Protein AF-A0A7S4I5D6-F1 (afdb_monomer)

Structure (mmCIF, N/CA/C/O backbone):
data_AF-A0A7S4I5D6-F1
#
_entry.id   AF-A0A7S4I5D6-F1
#
loop_
_atom_site.group_PDB
_atom_site.id
_atom_site.type_symbol
_atom_site.label_atom_id
_atom_site.label_alt_id
_atom_site.label_comp_id
_atom_site.label_asym_id
_atom_site.label_entity_id
_atom_site.label_seq_id
_atom_site.pdbx_PDB_ins_code
_atom_site.Cartn_x
_atom_site.Cartn_y
_atom_site.Cartn_z
_atom_site.occupancy
_atom_site.B_iso_or_equiv
_atom_site.auth_seq_id
_atom_site.auth_comp_id
_atom_site.auth_asym_id
_atom_site.auth_atom_id
_atom_site.pdbx_PDB_model_num
ATOM 1 N N . MET A 1 1 ? 22.015 -19.880 -52.032 1.00 44.97 1 MET A N 1
ATOM 2 C CA . MET A 1 1 ? 23.212 -19.236 -51.440 1.00 44.97 1 MET A CA 1
ATOM 3 C C . MET A 1 1 ? 22.866 -17.988 -50.615 1.00 44.97 1 MET A C 1
ATOM 5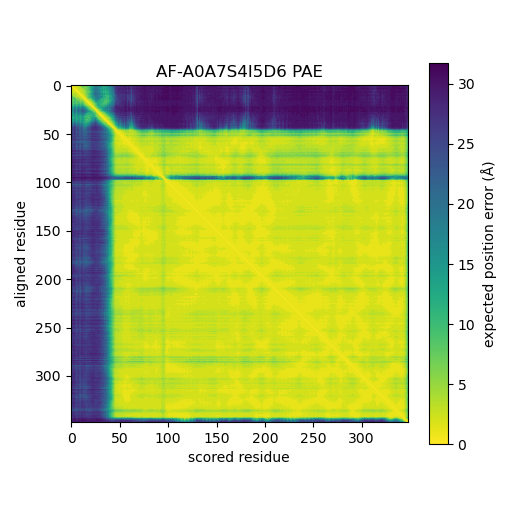 O O . MET A 1 1 ? 23.267 -17.938 -49.460 1.00 44.97 1 MET A O 1
ATOM 9 N N . LEU A 1 2 ? 22.051 -17.048 -51.125 1.00 43.56 2 LEU A N 1
ATOM 10 C CA . LEU A 1 2 ? 21.662 -15.804 -50.423 1.00 43.56 2 LEU A CA 1
ATOM 11 C C . LEU A 1 2 ? 20.917 -16.027 -49.083 1.00 43.56 2 LEU A C 1
ATOM 13 O O . LEU A 1 2 ? 21.219 -15.383 -48.086 1.00 43.56 2 LEU A O 1
ATOM 17 N N . ILE A 1 3 ? 20.010 -17.010 -49.020 1.00 48.16 3 ILE A N 1
ATOM 18 C CA . ILE A 1 3 ? 19.213 -17.312 -47.811 1.00 48.16 3 ILE A CA 1
ATOM 19 C C . ILE A 1 3 ? 20.069 -17.882 -46.659 1.00 48.16 3 ILE A C 1
ATOM 21 O O . ILE A 1 3 ? 19.798 -17.620 -45.489 1.00 48.16 3 ILE A O 1
ATOM 25 N N . ILE A 1 4 ? 21.130 -18.634 -46.976 1.00 48.88 4 ILE A N 1
ATOM 26 C CA . ILE A 1 4 ? 22.038 -19.216 -45.969 1.00 48.88 4 ILE A CA 1
ATOM 27 C C . ILE A 1 4 ? 22.956 -18.127 -45.388 1.00 48.88 4 ILE A C 1
ATOM 29 O O . ILE A 1 4 ? 23.185 -18.101 -44.180 1.00 48.88 4 ILE A O 1
ATOM 33 N N . ALA A 1 5 ? 23.412 -17.181 -46.218 1.00 49.59 5 ALA A N 1
ATOM 34 C CA . ALA A 1 5 ? 24.195 -16.031 -45.764 1.00 49.59 5 ALA A CA 1
ATOM 35 C C . ALA A 1 5 ? 23.389 -15.111 -44.822 1.00 49.59 5 ALA A C 1
ATOM 37 O O . ALA A 1 5 ? 23.909 -14.674 -43.796 1.00 49.59 5 ALA A O 1
ATOM 38 N N . LEU A 1 6 ? 22.099 -14.893 -45.108 1.00 48.03 6 LEU A N 1
ATOM 39 C CA . LEU A 1 6 ? 21.211 -14.044 -44.300 1.00 48.03 6 LEU A CA 1
ATOM 40 C C . LEU A 1 6 ? 20.846 -14.668 -42.939 1.00 48.03 6 LEU A C 1
ATOM 42 O O . LEU A 1 6 ? 20.824 -13.966 -41.928 1.00 48.03 6 LEU A O 1
ATOM 46 N N . LYS A 1 7 ? 20.649 -15.994 -42.873 1.00 48.66 7 LYS A N 1
ATOM 47 C CA . LYS A 1 7 ? 20.427 -16.703 -41.595 1.00 48.66 7 LYS A CA 1
ATOM 48 C C . LYS A 1 7 ? 21.655 -16.674 -40.677 1.00 48.66 7 LYS A C 1
ATOM 50 O O . LYS A 1 7 ? 21.502 -16.572 -39.461 1.00 48.66 7 LYS A O 1
ATOM 55 N N . ASN A 1 8 ? 22.863 -16.724 -41.243 1.00 45.91 8 ASN A N 1
ATOM 56 C CA . ASN A 1 8 ? 24.102 -16.627 -40.466 1.00 45.91 8 ASN A CA 1
ATOM 57 C C . ASN A 1 8 ? 24.391 -15.197 -39.971 1.00 45.91 8 ASN A C 1
ATOM 59 O O . ASN A 1 8 ? 24.990 -15.046 -38.908 1.00 45.91 8 ASN A O 1
ATOM 63 N N . ALA A 1 9 ? 23.937 -14.163 -40.690 1.00 47.66 9 ALA A N 1
ATOM 64 C CA . ALA A 1 9 ? 24.033 -12.771 -40.247 1.00 47.66 9 ALA A CA 1
ATOM 65 C C . ALA A 1 9 ? 23.082 -12.466 -39.072 1.00 47.66 9 ALA A C 1
ATOM 67 O O . ALA A 1 9 ? 23.517 -11.895 -38.076 1.00 47.66 9 ALA A O 1
ATOM 68 N N . SER A 1 10 ? 21.829 -12.939 -39.133 1.00 47.25 10 SER A N 1
ATOM 69 C CA . SER A 1 10 ? 20.827 -12.766 -38.063 1.00 47.25 10 SER A CA 1
ATOM 70 C C . SER A 1 10 ? 21.287 -13.331 -36.706 1.00 47.25 10 SER A C 1
ATOM 72 O O . SER A 1 10 ? 21.131 -12.678 -35.676 1.00 47.25 10 SER A O 1
ATOM 74 N N . ARG A 1 11 ? 21.967 -14.490 -36.697 1.00 52.47 11 ARG A N 1
ATOM 75 C CA . ARG A 1 11 ? 22.524 -15.094 -35.468 1.00 52.47 11 ARG A CA 1
ATOM 76 C C . ARG A 1 11 ? 23.690 -14.320 -34.842 1.00 52.47 11 ARG A C 1
ATOM 78 O O . ARG A 1 11 ? 24.006 -14.575 -33.687 1.00 52.47 11 ARG A O 1
ATOM 85 N N . ARG A 1 12 ? 24.355 -13.428 -35.585 1.00 47.88 12 ARG A N 1
ATOM 86 C CA . ARG A 1 12 ? 25.513 -12.659 -35.093 1.00 47.88 12 ARG A CA 1
ATOM 87 C C . ARG A 1 12 ? 25.160 -11.249 -34.618 1.00 47.88 12 ARG A C 1
ATOM 89 O O . ARG A 1 12 ? 25.938 -10.689 -33.858 1.00 47.88 12 ARG A O 1
ATOM 96 N N . THR A 1 13 ? 24.039 -10.679 -35.062 1.00 47.84 13 THR A N 1
ATOM 97 C CA . THR A 1 13 ? 23.704 -9.261 -34.821 1.00 47.84 13 THR A CA 1
ATOM 98 C C . THR A 1 13 ? 22.390 -9.028 -34.077 1.00 47.84 13 THR A C 1
ATOM 100 O O . THR A 1 13 ? 22.100 -7.888 -33.739 1.00 47.84 13 THR A O 1
ATOM 103 N N . GLY A 1 14 ? 21.579 -10.065 -33.833 1.00 43.53 14 GLY A N 1
ATOM 104 C CA . GLY A 1 14 ? 20.269 -9.918 -33.182 1.00 43.53 14 GLY A CA 1
ATOM 105 C C . GLY A 1 14 ? 19.182 -9.297 -34.073 1.00 43.53 14 GLY A C 1
ATOM 106 O O . GLY A 1 14 ? 18.060 -9.103 -33.617 1.00 43.53 14 GLY A O 1
ATOM 107 N N . LEU A 1 15 ? 19.474 -9.019 -35.350 1.00 42.88 15 LEU A N 1
ATOM 108 C CA . LEU A 1 15 ? 18.478 -8.538 -36.309 1.00 42.88 15 LEU A CA 1
ATOM 109 C C . LEU A 1 15 ? 17.531 -9.669 -36.744 1.00 42.88 15 LEU A C 1
ATOM 111 O O . LEU A 1 15 ? 17.970 -10.704 -37.264 1.00 42.88 15 LEU A O 1
ATOM 115 N N . PHE A 1 16 ? 16.224 -9.429 -36.627 1.00 48.94 16 PHE A N 1
ATOM 116 C CA . PHE A 1 16 ? 15.189 -10.234 -37.274 1.00 48.94 16 PHE A CA 1
ATOM 117 C C . PHE A 1 16 ? 15.003 -9.772 -38.723 1.00 48.94 16 PHE A C 1
ATOM 119 O O . PHE A 1 16 ? 14.651 -8.626 -38.983 1.00 48.94 16 PHE A O 1
ATOM 126 N N . ILE A 1 17 ? 15.232 -10.674 -39.679 1.00 49.31 17 ILE A N 1
ATOM 127 C CA . ILE A 1 17 ? 15.026 -10.413 -41.108 1.00 49.31 17 ILE A CA 1
ATOM 128 C C . ILE A 1 17 ? 13.775 -11.179 -41.546 1.00 49.31 17 ILE A C 1
ATOM 130 O O . ILE A 1 17 ? 13.812 -12.405 -41.648 1.00 49.31 17 ILE A O 1
ATOM 134 N N . SER A 1 18 ? 12.675 -10.467 -41.807 1.00 45.28 18 SER A N 1
ATOM 135 C CA . SER A 1 18 ? 11.471 -11.041 -42.422 1.00 45.28 18 SER A CA 1
ATOM 136 C C . SER A 1 18 ? 11.477 -10.747 -43.923 1.00 45.28 18 SER A C 1
ATOM 138 O O . SER A 1 18 ? 11.559 -9.589 -44.327 1.00 45.28 18 SER A O 1
ATOM 140 N N . LEU A 1 19 ? 11.437 -11.790 -44.758 1.00 45.16 19 LEU A N 1
ATOM 141 C CA . LEU A 1 19 ? 11.341 -11.654 -46.214 1.00 45.16 19 LEU A CA 1
ATOM 142 C C . LEU A 1 19 ? 9.876 -11.776 -46.645 1.00 45.16 19 LEU A C 1
ATOM 144 O O . LEU A 1 19 ? 9.299 -12.858 -46.554 1.00 45.16 19 LEU A O 1
ATOM 148 N N . TYR A 1 20 ? 9.308 -10.696 -47.179 1.00 42.22 20 TYR A N 1
ATOM 149 C CA . TYR A 1 20 ? 8.054 -10.745 -47.930 1.00 42.22 20 TYR A CA 1
ATOM 150 C C . TYR A 1 20 ? 8.360 -10.969 -49.413 1.00 42.22 20 TYR A C 1
ATOM 152 O O . TYR A 1 20 ? 9.051 -10.167 -50.038 1.00 42.22 20 TYR A O 1
ATOM 160 N N . ILE A 1 21 ? 7.850 -12.064 -49.978 1.00 42.91 21 ILE A N 1
ATOM 161 C CA . ILE A 1 21 ? 7.900 -12.335 -51.419 1.00 42.91 21 ILE A CA 1
ATOM 162 C C . ILE A 1 21 ? 6.462 -12.267 -51.931 1.00 42.91 21 ILE A C 1
ATOM 164 O O . ILE A 1 21 ? 5.671 -13.163 -51.645 1.00 42.91 21 ILE A O 1
ATOM 168 N N . SER A 1 22 ? 6.106 -11.218 -52.677 1.00 40.12 22 SER A N 1
ATOM 169 C CA . SER A 1 22 ? 4.873 -11.220 -53.467 1.00 40.12 22 SER A CA 1
ATOM 170 C C . SER A 1 22 ? 5.147 -11.892 -54.817 1.00 40.12 22 SER A C 1
ATOM 172 O O . SER A 1 22 ? 6.106 -11.561 -55.514 1.00 40.12 22 SER A O 1
ATOM 174 N N . GLN A 1 23 ? 4.332 -12.884 -55.183 1.00 35.97 23 GLN A N 1
ATOM 175 C CA . GLN A 1 23 ? 4.354 -13.450 -56.531 1.00 35.97 23 GLN A CA 1
ATOM 176 C C . GLN A 1 23 ? 3.794 -12.417 -57.511 1.00 35.97 23 GLN A C 1
ATOM 178 O O . GLN A 1 23 ? 2.630 -12.037 -57.411 1.00 35.97 23 GLN A O 1
ATOM 183 N N . VAL A 1 24 ? 4.604 -12.006 -58.486 1.00 41.03 24 VAL A N 1
ATOM 184 C CA . VAL A 1 24 ? 4.138 -11.281 -59.671 1.00 41.03 24 VAL A CA 1
ATOM 185 C C . VAL A 1 24 ? 4.539 -12.083 -60.904 1.00 41.03 24 VAL A C 1
ATOM 187 O O . VAL A 1 24 ? 5.694 -12.473 -61.069 1.00 41.03 24 VAL A O 1
ATOM 190 N N . VAL A 1 25 ? 3.547 -12.377 -61.741 1.00 41.75 25 VAL A N 1
ATOM 191 C CA . VAL A 1 25 ? 3.692 -13.079 -63.016 1.00 41.75 25 VAL A CA 1
ATOM 192 C C . VAL A 1 25 ? 4.132 -12.066 -64.075 1.00 41.75 25 VAL A C 1
ATOM 194 O O . VAL A 1 25 ? 3.457 -11.061 -64.270 1.00 41.75 25 VAL A O 1
ATOM 197 N N . GLY A 1 26 ? 5.230 -12.346 -64.780 1.00 43.81 26 GLY A N 1
ATOM 198 C CA . GLY A 1 26 ? 5.681 -11.567 -65.940 1.00 43.81 26 GLY A CA 1
ATOM 199 C C . GLY A 1 26 ? 7.023 -10.862 -65.732 1.00 43.81 26 GLY A C 1
ATOM 200 O O . GLY A 1 26 ? 7.312 -10.328 -64.668 1.00 43.81 26 GLY A O 1
ATOM 201 N N . VAL A 1 27 ? 7.862 -10.907 -66.768 1.00 47.88 27 VAL A N 1
ATOM 202 C CA . VAL A 1 27 ? 9.250 -10.424 -66.798 1.00 47.88 27 VAL A CA 1
ATOM 203 C C . VAL A 1 27 ? 9.330 -8.947 -66.398 1.00 47.88 27 VAL A C 1
ATOM 205 O O . VAL A 1 27 ? 9.019 -8.071 -67.199 1.00 47.88 27 VAL A O 1
ATOM 208 N N . SER A 1 28 ? 9.762 -8.659 -65.169 1.00 41.72 28 SER A N 1
ATOM 209 C CA . SER A 1 28 ? 10.228 -7.337 -64.733 1.00 41.72 28 SER A CA 1
ATOM 210 C C . SER A 1 28 ? 11.080 -7.459 -63.470 1.00 41.72 28 SER A C 1
ATOM 212 O O . SER A 1 28 ? 10.853 -8.313 -62.617 1.00 41.72 28 SER A O 1
ATOM 214 N N . VAL A 1 29 ? 12.111 -6.620 -63.405 1.00 41.62 29 VAL A N 1
ATOM 215 C CA . VAL A 1 29 ? 13.163 -6.590 -62.382 1.00 41.62 29 VAL A CA 1
ATOM 216 C C . VAL A 1 29 ? 12.565 -6.478 -60.975 1.00 41.62 29 VAL A C 1
ATOM 218 O O . VAL A 1 29 ? 11.858 -5.522 -60.665 1.00 41.62 29 VAL A O 1
ATOM 221 N N . VAL A 1 30 ? 12.871 -7.448 -60.109 1.00 40.34 30 VAL A N 1
ATOM 222 C CA . VAL A 1 30 ? 12.454 -7.443 -58.699 1.00 40.34 30 VAL A CA 1
ATOM 223 C C . VAL A 1 30 ? 13.404 -6.543 -57.909 1.00 40.34 30 VAL A C 1
ATOM 225 O O . VAL A 1 30 ? 14.515 -6.950 -57.570 1.00 40.34 30 VAL A O 1
ATOM 228 N N . ASN A 1 31 ? 12.972 -5.321 -57.595 1.00 39.03 31 ASN A N 1
ATOM 229 C CA . ASN A 1 31 ? 13.632 -4.503 -56.579 1.00 39.03 31 ASN A CA 1
ATOM 230 C C . ASN A 1 31 ? 13.254 -5.037 -55.193 1.00 39.03 31 ASN A C 1
ATOM 232 O O . ASN A 1 31 ? 12.145 -4.824 -54.706 1.00 39.03 31 ASN A O 1
ATOM 236 N N . VAL A 1 32 ? 14.182 -5.757 -54.564 1.00 45.19 32 VAL A N 1
ATOM 237 C CA . VAL A 1 32 ? 14.047 -6.218 -53.180 1.00 45.19 32 VAL A CA 1
ATOM 238 C C . VAL A 1 32 ? 14.368 -5.046 -52.253 1.00 45.19 32 VAL A C 1
ATOM 240 O O . VAL A 1 32 ? 15.531 -4.688 -52.080 1.00 45.19 32 VAL A O 1
ATOM 243 N N . PHE A 1 33 ? 13.346 -4.452 -51.640 1.00 40.88 33 PHE A N 1
ATOM 244 C CA . PHE A 1 33 ? 13.540 -3.518 -50.533 1.00 40.88 33 PHE A CA 1
ATOM 245 C C . PHE A 1 33 ? 13.825 -4.313 -49.253 1.00 40.88 33 PHE A C 1
ATOM 247 O O . PHE A 1 33 ? 12.937 -4.966 -48.705 1.00 40.88 33 PHE A O 1
ATOM 254 N N . LEU A 1 34 ? 15.072 -4.276 -48.774 1.00 42.84 34 LEU A N 1
ATOM 255 C CA . LEU A 1 34 ? 15.395 -4.705 -47.413 1.00 42.84 34 LEU A CA 1
ATOM 256 C C . LEU A 1 34 ? 14.918 -3.619 -46.443 1.00 42.84 34 LEU A C 1
ATOM 258 O O . LEU A 1 34 ? 15.540 -2.564 -46.331 1.00 42.84 34 LEU A O 1
ATOM 262 N N . ILE A 1 35 ? 13.826 -3.880 -45.728 1.00 44.59 35 ILE A N 1
ATOM 263 C CA . ILE A 1 35 ? 13.451 -3.084 -44.559 1.00 44.59 35 ILE A CA 1
ATOM 264 C C . ILE A 1 35 ? 14.279 -3.611 -43.387 1.00 44.59 35 ILE A C 1
ATOM 266 O O . ILE A 1 35 ? 14.041 -4.709 -42.883 1.00 44.59 35 ILE A O 1
ATOM 270 N N . PHE A 1 36 ? 15.286 -2.844 -42.975 1.00 44.34 36 PHE A N 1
ATOM 271 C CA . PHE A 1 36 ? 16.016 -3.102 -41.740 1.00 44.34 36 PHE A CA 1
ATOM 272 C C . PHE A 1 36 ? 15.179 -2.580 -40.571 1.00 44.34 36 PHE A C 1
ATOM 274 O O . PHE A 1 36 ? 15.146 -1.380 -40.311 1.00 44.34 36 PHE A O 1
ATOM 281 N N . LEU A 1 37 ? 14.495 -3.481 -39.865 1.00 42.72 37 LEU A N 1
ATOM 282 C CA . LEU A 1 37 ? 13.987 -3.181 -38.530 1.00 42.72 37 LEU A CA 1
ATOM 283 C C . LEU A 1 37 ? 15.190 -3.154 -37.583 1.00 42.72 37 LEU A C 1
ATOM 285 O O . LEU A 1 37 ? 15.684 -4.196 -37.152 1.00 42.72 37 LEU A O 1
ATOM 289 N N . PHE A 1 38 ? 15.699 -1.954 -37.310 1.00 40.41 38 PHE A N 1
ATOM 290 C CA . PHE A 1 38 ? 16.618 -1.732 -36.203 1.00 40.41 38 PHE A CA 1
ATOM 291 C C . PHE A 1 38 ? 15.822 -1.863 -34.905 1.00 40.41 38 PHE A C 1
ATOM 293 O O . PHE A 1 38 ? 15.101 -0.953 -34.509 1.00 40.41 38 PHE A O 1
ATOM 300 N N . VAL A 1 39 ? 15.940 -3.018 -34.256 1.00 45.09 39 VAL A N 1
ATOM 301 C CA . VAL A 1 39 ? 15.668 -3.117 -32.823 1.00 45.09 39 VAL A CA 1
ATOM 302 C C . VAL A 1 39 ? 16.896 -2.511 -32.156 1.00 45.09 39 VAL A C 1
ATOM 304 O O . VAL A 1 39 ? 17.974 -3.106 -32.205 1.00 45.09 39 VAL A O 1
ATOM 307 N N . GLU A 1 40 ? 16.777 -1.290 -31.629 1.00 40.75 40 GLU A N 1
ATOM 308 C CA . GLU A 1 40 ? 17.824 -0.748 -30.761 1.00 40.75 40 GLU A CA 1
ATOM 309 C C . GLU A 1 40 ? 18.077 -1.762 -29.635 1.00 40.75 40 GLU A C 1
ATOM 311 O O . GLU A 1 40 ? 17.110 -2.270 -29.055 1.00 40.75 40 GLU A O 1
ATOM 316 N N . PRO A 1 41 ? 19.342 -2.093 -29.312 1.00 42.72 41 PRO A N 1
ATOM 317 C CA . PRO A 1 41 ? 19.635 -2.826 -28.092 1.00 42.72 41 PRO A CA 1
ATOM 318 C C . PRO A 1 41 ? 18.972 -2.063 -26.952 1.00 42.72 41 PRO A C 1
ATOM 320 O O . PRO A 1 41 ? 19.213 -0.861 -26.815 1.00 42.72 41 PRO A O 1
ATOM 323 N N . SER A 1 42 ? 18.113 -2.740 -26.183 1.00 46.69 42 SER A N 1
ATOM 324 C CA . SER A 1 42 ? 17.476 -2.169 -24.998 1.00 46.69 42 SER A CA 1
ATOM 325 C C . SER A 1 42 ? 18.523 -1.354 -24.251 1.00 46.69 42 SER A C 1
ATOM 327 O O . SER A 1 42 ? 19.576 -1.907 -23.916 1.00 46.69 42 SER A O 1
ATOM 329 N N . LYS A 1 43 ? 18.276 -0.054 -24.044 1.00 45.06 43 LYS A N 1
ATOM 330 C CA . LYS A 1 43 ? 19.093 0.774 -23.157 1.00 45.06 43 LYS A CA 1
ATOM 331 C C . LYS A 1 43 ? 19.060 0.094 -21.799 1.00 45.06 43 LYS A C 1
ATOM 333 O O . LYS A 1 43 ? 18.136 0.296 -21.024 1.00 45.06 43 LYS A O 1
ATOM 338 N N . GLN A 1 44 ? 20.030 -0.774 -21.548 1.00 46.12 44 GLN A N 1
ATOM 339 C CA . GLN A 1 44 ? 20.212 -1.395 -20.260 1.00 46.12 44 GLN A CA 1
ATOM 340 C C . GLN A 1 44 ? 20.721 -0.258 -19.390 1.00 46.12 44 GLN A C 1
ATOM 342 O O . GLN A 1 44 ? 21.903 0.083 -19.420 1.00 46.12 44 GLN A O 1
ATOM 347 N N . THR A 1 45 ? 19.784 0.437 -18.744 1.00 56.38 45 THR A N 1
ATOM 348 C CA . THR A 1 45 ? 20.084 1.485 -17.781 1.00 56.38 45 THR A CA 1
ATOM 349 C C . THR A 1 45 ? 21.039 0.862 -16.782 1.00 56.38 45 THR A C 1
ATOM 351 O O . THR A 1 45 ? 20.715 -0.137 -16.139 1.00 56.38 45 THR A O 1
ATOM 354 N N . SER A 1 46 ? 22.268 1.370 -16.743 1.00 70.69 46 SER A N 1
ATOM 355 C CA . SER A 1 46 ? 23.283 0.883 -15.820 1.00 70.69 46 SER A CA 1
ATOM 356 C C . SER A 1 46 ? 22.712 0.933 -14.408 1.00 70.69 46 SER A C 1
ATOM 358 O O . SER A 1 46 ? 22.216 1.987 -14.005 1.00 70.69 46 SER A O 1
ATOM 360 N N . ILE A 1 47 ? 22.783 -0.187 -13.685 1.00 82.12 47 ILE A N 1
ATOM 361 C CA . ILE A 1 47 ? 22.373 -0.278 -12.279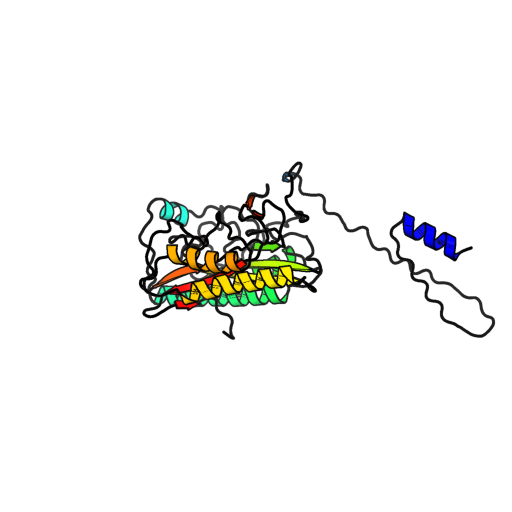 1.00 82.12 47 ILE A CA 1
ATOM 362 C C . ILE A 1 47 ? 22.970 0.924 -11.520 1.00 82.12 47 ILE A C 1
ATOM 364 O O . ILE A 1 47 ? 24.175 1.169 -11.672 1.00 82.12 47 ILE A O 1
ATOM 368 N N . PRO A 1 48 ? 22.174 1.682 -10.739 1.00 86.88 48 PRO A N 1
ATOM 369 C CA . PRO A 1 48 ? 22.668 2.851 -10.020 1.00 86.88 48 PRO A CA 1
ATOM 370 C C . PRO A 1 48 ? 23.878 2.519 -9.138 1.00 86.88 48 PRO A C 1
ATOM 372 O O . PRO A 1 48 ? 23.972 1.435 -8.563 1.00 86.88 48 PRO A O 1
ATOM 375 N N . GLU A 1 49 ? 24.822 3.453 -9.008 1.00 87.38 49 GLU A N 1
ATOM 376 C CA . GLU A 1 49 ? 26.118 3.183 -8.368 1.00 87.38 49 GLU A CA 1
ATOM 377 C C . GLU A 1 49 ? 26.010 2.710 -6.909 1.00 87.38 49 GLU A C 1
ATOM 379 O O . GLU A 1 49 ? 26.788 1.854 -6.493 1.00 87.38 49 GLU A O 1
ATOM 384 N N . HIS A 1 50 ? 25.019 3.192 -6.155 1.00 90.44 50 HIS A N 1
ATOM 385 C CA . HIS A 1 50 ? 24.792 2.783 -4.764 1.00 90.44 50 HIS A CA 1
ATOM 386 C C . HIS A 1 50 ? 24.328 1.320 -4.617 1.00 90.44 50 HIS A C 1
ATOM 388 O O . HIS A 1 50 ? 24.448 0.747 -3.539 1.00 90.44 50 HIS A O 1
ATOM 394 N N . PHE A 1 51 ? 23.895 0.672 -5.704 1.00 94.38 51 PHE A N 1
ATOM 395 C CA . PHE A 1 51 ? 23.616 -0.768 -5.750 1.00 94.38 51 PHE A CA 1
ATOM 396 C C . PHE A 1 51 ? 24.844 -1.615 -6.134 1.00 94.38 51 PHE A C 1
ATOM 398 O O . PHE A 1 51 ? 24.751 -2.843 -6.239 1.00 94.38 51 PHE A O 1
ATOM 405 N N . ARG A 1 52 ? 26.016 -1.011 -6.382 1.00 90.69 52 ARG A N 1
ATOM 406 C CA . ARG A 1 52 ? 27.217 -1.749 -6.806 1.00 90.69 52 ARG A CA 1
ATOM 407 C C . ARG A 1 52 ? 27.627 -2.773 -5.741 1.00 90.69 52 ARG A C 1
ATOM 409 O O . ARG A 1 52 ? 27.907 -2.429 -4.600 1.00 90.69 52 ARG A O 1
ATOM 416 N N . GLY A 1 53 ? 27.723 -4.041 -6.145 1.00 92.44 53 GLY A N 1
ATOM 417 C CA . GLY A 1 53 ? 28.099 -5.148 -5.257 1.00 92.44 53 GLY A CA 1
ATOM 418 C C . GLY A 1 53 ? 26.947 -5.714 -4.421 1.00 92.44 53 GLY A C 1
ATOM 419 O O . GLY A 1 53 ? 27.149 -6.705 -3.720 1.00 92.44 53 GLY A O 1
ATOM 420 N N . TYR A 1 54 ? 25.744 -5.142 -4.524 1.00 96.31 54 TYR A N 1
ATOM 421 C CA . TYR A 1 54 ? 24.552 -5.697 -3.897 1.00 96.31 54 TYR A CA 1
ATOM 422 C C . TYR A 1 54 ? 24.152 -7.028 -4.546 1.00 96.31 54 TYR A C 1
ATOM 424 O O . TYR A 1 54 ? 24.131 -7.166 -5.772 1.00 96.31 54 TYR A O 1
ATOM 432 N N . GLN A 1 55 ? 23.826 -8.019 -3.715 1.00 97.19 55 GLN A N 1
ATOM 433 C CA . GLN A 1 55 ? 23.332 -9.319 -4.162 1.00 97.19 55 GLN A CA 1
ATOM 434 C C . GLN A 1 55 ? 21.803 -9.312 -4.166 1.00 97.19 55 GLN A C 1
ATOM 436 O O . GLN A 1 55 ? 21.166 -9.459 -3.123 1.00 97.19 55 GLN A O 1
ATOM 441 N N . PHE A 1 56 ? 21.228 -9.140 -5.355 1.00 98.25 56 PHE A N 1
ATOM 442 C CA . PHE A 1 56 ? 19.784 -9.211 -5.567 1.00 98.25 56 PHE A CA 1
ATOM 443 C C . PHE A 1 56 ? 19.256 -10.627 -5.316 1.00 98.25 56 PHE A C 1
ATOM 445 O O . PHE A 1 56 ? 19.897 -11.611 -5.691 1.00 98.25 56 PHE A O 1
ATOM 452 N N . THR A 1 57 ? 18.077 -10.718 -4.702 1.00 98.56 57 THR A N 1
ATOM 453 C CA . THR A 1 57 ? 17.433 -11.990 -4.349 1.00 98.56 57 THR A CA 1
ATOM 454 C C . THR A 1 57 ? 16.677 -12.609 -5.527 1.00 98.56 57 THR A C 1
ATOM 456 O O . THR A 1 57 ? 16.622 -13.832 -5.629 1.00 98.56 57 THR A O 1
ATOM 459 N N . GLY A 1 58 ? 16.143 -11.780 -6.430 1.00 97.94 58 GLY A N 1
ATOM 460 C CA . GLY A 1 58 ? 15.396 -12.180 -7.624 1.00 97.94 58 GLY A CA 1
ATOM 461 C C . GLY A 1 58 ? 15.886 -11.505 -8.919 1.00 97.94 58 GLY A C 1
ATOM 462 O O . GLY A 1 58 ? 16.989 -10.936 -8.958 1.00 97.94 58 GLY A O 1
ATOM 463 N N . PRO A 1 59 ? 15.128 -11.629 -10.025 1.00 97.44 59 PRO A N 1
ATOM 464 C CA . PRO A 1 59 ? 15.501 -11.082 -11.330 1.00 97.44 59 PRO A CA 1
ATOM 465 C C . PRO A 1 59 ? 15.351 -9.557 -11.444 1.00 97.44 59 PRO A C 1
ATOM 467 O O . PRO A 1 59 ? 16.009 -8.967 -12.303 1.00 97.44 59 PRO A O 1
ATOM 470 N N . LEU A 1 60 ? 14.540 -8.909 -10.601 1.00 97.94 60 LEU A N 1
ATOM 471 C CA . LEU A 1 60 ? 14.258 -7.479 -10.697 1.00 97.94 60 LEU A CA 1
ATOM 472 C C . LEU A 1 60 ? 15.510 -6.637 -10.415 1.00 97.94 60 LEU A C 1
ATOM 474 O O . LEU A 1 60 ? 16.363 -6.993 -9.596 1.00 97.94 60 LEU A O 1
ATOM 478 N N . ARG A 1 61 ? 15.644 -5.508 -11.111 1.00 97.75 61 ARG A N 1
ATOM 479 C CA . ARG A 1 61 ? 16.725 -4.534 -10.916 1.00 97.75 61 ARG A CA 1
ATOM 480 C C . ARG A 1 61 ? 16.140 -3.123 -10.876 1.00 97.75 61 ARG A C 1
ATOM 482 O O . ARG A 1 61 ? 15.200 -2.879 -11.631 1.00 97.75 61 ARG A O 1
ATOM 489 N N . PRO A 1 62 ? 16.715 -2.213 -10.070 1.00 96.81 62 PRO A N 1
ATOM 490 C CA . PRO A 1 62 ? 16.350 -0.804 -10.103 1.00 96.81 62 PRO A CA 1
ATOM 491 C C . PRO A 1 62 ? 16.744 -0.188 -11.448 1.00 96.81 62 PRO A C 1
ATOM 493 O O . PRO A 1 62 ? 17.832 -0.453 -11.979 1.00 96.81 62 PRO A O 1
ATOM 496 N N . ALA A 1 63 ? 15.875 0.661 -11.974 1.00 95.75 63 ALA A N 1
ATOM 497 C CA . ALA A 1 63 ? 16.156 1.553 -13.083 1.00 95.75 63 ALA A CA 1
ATOM 498 C C . ALA A 1 63 ? 16.439 2.974 -12.568 1.00 95.75 63 ALA A C 1
ATOM 500 O O . ALA A 1 63 ? 16.674 3.221 -11.383 1.00 95.75 63 ALA A O 1
ATOM 501 N N . LYS A 1 64 ? 16.504 3.934 -13.488 1.00 95.38 64 LYS A N 1
ATOM 502 C CA . LYS A 1 64 ? 16.727 5.335 -13.143 1.00 95.38 64 LYS A CA 1
ATOM 503 C C . LYS A 1 64 ? 15.479 5.912 -12.469 1.00 95.38 64 LYS A C 1
ATOM 505 O O . LYS A 1 64 ? 14.394 5.850 -13.031 1.00 95.38 64 LYS A O 1
ATOM 510 N N . VAL A 1 65 ? 15.674 6.537 -11.312 1.00 96.69 65 VAL A N 1
ATOM 511 C CA . VAL A 1 65 ? 14.655 7.311 -10.590 1.00 96.69 65 VAL A CA 1
ATOM 512 C C . VAL A 1 65 ? 14.768 8.774 -11.022 1.00 96.69 65 VAL A C 1
ATOM 514 O O . VAL A 1 65 ? 15.864 9.346 -10.999 1.00 96.69 65 VAL A O 1
ATOM 517 N N . THR A 1 66 ? 13.671 9.395 -11.462 1.00 97.00 66 THR A N 1
ATOM 518 C CA . THR A 1 66 ? 13.692 10.825 -11.830 1.00 97.00 66 THR A CA 1
ATOM 519 C C . THR A 1 66 ? 13.650 11.720 -10.578 1.00 97.00 66 THR A C 1
ATOM 521 O O . THR A 1 66 ? 13.255 11.240 -9.512 1.00 97.00 66 THR A O 1
ATOM 524 N N . PRO A 1 67 ? 14.035 13.011 -10.661 1.00 98.06 67 PRO A N 1
ATOM 525 C CA . PRO A 1 67 ? 13.929 13.932 -9.529 1.00 98.06 67 PRO A CA 1
ATOM 526 C C . PRO A 1 67 ? 12.520 14.003 -8.921 1.00 98.06 67 PRO A C 1
ATOM 528 O O . PRO A 1 67 ? 11.519 13.818 -9.613 1.00 98.06 67 PRO A O 1
ATOM 531 N N . MET A 1 68 ? 12.459 14.320 -7.626 1.00 97.88 68 MET A N 1
ATOM 532 C CA . MET A 1 68 ? 11.210 14.540 -6.895 1.00 97.88 68 MET A CA 1
ATOM 533 C C . MET A 1 68 ? 10.353 15.617 -7.583 1.00 97.88 68 MET A C 1
ATOM 535 O O . MET A 1 68 ? 10.870 16.637 -8.046 1.00 97.88 68 MET A O 1
ATOM 539 N N . ARG A 1 69 ? 9.041 15.380 -7.667 1.00 98.00 69 ARG A N 1
ATOM 540 C CA . ARG A 1 69 ? 8.087 16.286 -8.324 1.00 98.00 69 ARG A CA 1
ATOM 541 C C . ARG A 1 69 ? 7.698 17.435 -7.391 1.00 98.00 69 ARG A C 1
ATOM 543 O O . ARG A 1 69 ? 7.588 17.251 -6.183 1.00 98.00 69 ARG A O 1
ATOM 550 N N . ASN A 1 70 ? 7.485 18.618 -7.964 1.00 97.00 70 ASN A N 1
ATOM 551 C CA . ASN A 1 70 ? 7.138 19.818 -7.203 1.00 97.00 70 ASN A CA 1
ATOM 552 C C . ASN A 1 70 ? 5.674 19.802 -6.761 1.00 97.00 70 ASN A C 1
ATOM 554 O O . ASN A 1 70 ? 4.794 19.473 -7.549 1.00 97.00 70 ASN A O 1
ATOM 558 N N . ILE A 1 71 ? 5.421 20.283 -5.548 1.00 97.25 71 ILE A N 1
ATOM 559 C CA . ILE A 1 71 ? 4.074 20.490 -5.013 1.00 97.25 71 ILE A CA 1
ATOM 560 C C . ILE A 1 71 ? 3.620 21.923 -5.297 1.00 97.25 71 ILE A C 1
ATOM 562 O O . ILE A 1 71 ? 4.409 22.867 -5.206 1.00 97.25 71 ILE A O 1
ATOM 566 N N . LEU A 1 72 ? 2.345 22.098 -5.658 1.00 94.56 72 LEU A N 1
ATOM 567 C CA . LEU A 1 72 ? 1.776 23.428 -5.874 1.00 94.56 72 LEU A CA 1
ATOM 568 C C . LEU A 1 72 ? 1.715 24.205 -4.541 1.00 94.56 72 LEU A C 1
ATOM 570 O O . LEU A 1 72 ? 1.260 23.643 -3.547 1.00 94.56 72 LEU A O 1
ATOM 574 N N . PRO A 1 73 ? 2.074 25.505 -4.500 1.00 95.12 73 PRO A N 1
ATOM 575 C CA . PRO A 1 73 ? 2.086 26.287 -3.254 1.00 95.12 73 PRO A CA 1
ATOM 576 C C . PRO A 1 73 ? 0.737 26.399 -2.526 1.00 95.12 73 PRO A C 1
ATOM 578 O O . PRO A 1 73 ? 0.703 26.790 -1.365 1.00 95.12 73 PRO A O 1
ATOM 581 N N . SER A 1 74 ? -0.375 26.118 -3.210 1.00 95.25 74 SER A N 1
ATOM 582 C CA . SER A 1 74 ? -1.728 26.144 -2.645 1.00 95.25 74 SER A CA 1
ATOM 583 C C . SER A 1 74 ? -2.111 24.870 -1.888 1.00 95.25 74 SER A C 1
ATOM 585 O O . SER A 1 74 ? -3.171 24.843 -1.270 1.00 95.25 74 SER A O 1
ATOM 587 N N . ILE A 1 75 ? -1.308 23.809 -1.984 1.00 97.81 75 ILE A N 1
ATOM 588 C CA . ILE A 1 75 ? -1.596 22.511 -1.373 1.00 97.81 75 ILE A CA 1
ATOM 589 C C . ILE A 1 75 ? -1.213 22.560 0.103 1.00 97.81 75 ILE A C 1
ATOM 591 O O . ILE A 1 75 ? -0.100 22.951 0.448 1.00 97.81 75 ILE A O 1
ATOM 595 N N . GLU A 1 76 ? -2.137 22.151 0.970 1.00 97.69 76 GLU A N 1
ATOM 596 C CA . GLU A 1 76 ? -1.831 21.903 2.377 1.00 97.69 76 GLU A CA 1
ATOM 597 C C . GLU A 1 76 ? -0.886 20.700 2.481 1.00 97.69 76 GLU A C 1
ATOM 599 O O . GLU A 1 76 ? -1.121 19.663 1.859 1.00 97.69 76 GLU A O 1
ATOM 604 N N . VAL A 1 77 ? 0.189 20.838 3.256 1.00 98.50 77 VAL A N 1
ATOM 605 C CA . VAL A 1 77 ? 1.245 19.827 3.353 1.00 98.50 77 VAL A CA 1
ATOM 606 C C . VAL A 1 77 ? 1.400 19.317 4.790 1.00 98.50 77 VAL A C 1
ATOM 608 O O . VAL A 1 77 ? 1.212 20.096 5.727 1.00 98.50 77 VAL A O 1
ATOM 611 N N . PRO A 1 78 ? 1.758 18.035 4.987 1.00 98.44 78 PRO A N 1
ATOM 612 C CA . PRO A 1 78 ? 2.073 17.497 6.306 1.00 98.44 78 PRO A CA 1
ATOM 613 C C . PRO A 1 78 ? 3.413 18.041 6.835 1.00 98.44 78 PRO A C 1
ATOM 615 O O . PRO A 1 78 ? 4.222 18.601 6.091 1.00 98.44 78 PRO A O 1
ATOM 618 N N . ASP A 1 79 ? 3.678 17.839 8.127 1.00 98.38 79 ASP A N 1
ATOM 619 C CA . ASP A 1 79 ? 4.846 18.397 8.831 1.00 98.38 79 ASP A CA 1
ATOM 620 C C . ASP A 1 79 ? 6.213 17.930 8.292 1.00 98.38 79 ASP A C 1
ATOM 622 O O . ASP A 1 79 ? 7.216 18.626 8.462 1.00 98.38 79 ASP A O 1
ATOM 626 N N . TYR A 1 80 ? 6.254 16.785 7.612 1.00 98.56 80 TYR A N 1
ATOM 627 C CA . TYR A 1 80 ? 7.458 16.217 7.009 1.00 98.56 80 TYR A CA 1
ATOM 628 C C . TYR A 1 80 ? 7.709 16.663 5.569 1.00 98.56 80 TYR A C 1
ATOM 630 O O . TYR A 1 80 ? 8.772 16.360 5.031 1.00 98.56 80 TYR A O 1
ATOM 638 N N . ALA A 1 81 ? 6.775 17.361 4.921 1.00 98.25 81 ALA A N 1
ATOM 639 C CA . ALA A 1 81 ? 6.851 17.604 3.481 1.00 98.25 81 ALA A CA 1
ATOM 640 C C . ALA A 1 81 ? 8.115 18.365 3.050 1.00 98.25 81 ALA A C 1
ATOM 642 O O . ALA A 1 81 ? 8.634 18.125 1.961 1.00 98.25 81 ALA A O 1
ATOM 643 N N . GLU A 1 82 ? 8.634 19.255 3.899 1.00 96.75 82 GLU A N 1
ATOM 644 C CA . GLU A 1 82 ? 9.822 20.062 3.599 1.00 96.75 82 GLU A CA 1
ATOM 645 C C . GLU A 1 82 ? 11.137 19.328 3.907 1.00 96.75 82 GLU A C 1
ATOM 647 O O . GLU A 1 82 ? 12.061 19.326 3.097 1.00 96.75 82 GLU A O 1
ATOM 652 N N . ASN A 1 83 ? 11.238 18.695 5.077 1.00 96.94 83 ASN A N 1
ATOM 653 C CA . ASN A 1 83 ? 12.510 18.202 5.623 1.00 96.94 83 ASN A CA 1
ATOM 654 C C . ASN A 1 83 ? 12.582 16.674 5.762 1.00 96.94 83 ASN A C 1
ATOM 656 O O . ASN A 1 83 ? 13.576 16.158 6.274 1.00 96.94 83 ASN A O 1
ATOM 660 N N . GLY A 1 84 ? 11.527 15.976 5.350 1.00 98.00 84 GLY A N 1
ATOM 661 C CA . GLY A 1 84 ? 11.351 14.534 5.413 1.00 98.00 84 GLY A CA 1
ATOM 662 C C . GLY A 1 84 ? 11.211 13.935 6.807 1.00 98.00 84 GLY A C 1
ATOM 663 O O . GLY A 1 84 ? 11.317 12.722 6.973 1.00 98.00 84 GLY A O 1
ATOM 664 N N . ILE A 1 85 ? 10.979 14.748 7.836 1.00 98.31 85 ILE A N 1
ATOM 665 C CA . ILE A 1 85 ? 10.949 14.306 9.230 1.00 98.31 85 ILE A CA 1
ATOM 666 C C . ILE A 1 85 ? 9.514 14.405 9.771 1.00 98.31 85 ILE A C 1
ATOM 668 O O . ILE A 1 85 ? 9.057 15.515 10.023 1.00 98.31 85 ILE A O 1
ATOM 672 N N . PRO A 1 86 ? 8.812 13.280 10.029 1.00 97.75 86 PRO A N 1
ATOM 673 C CA . PRO A 1 86 ? 7.465 13.301 10.611 1.00 97.75 86 PRO A CA 1
ATOM 674 C C . PRO A 1 86 ? 7.546 13.562 12.120 1.00 97.75 86 PRO A C 1
ATOM 676 O O . PRO A 1 86 ? 7.593 12.637 12.938 1.00 97.75 86 PRO A O 1
ATOM 679 N N . ILE A 1 87 ? 7.666 14.836 12.498 1.00 96.94 87 ILE A N 1
ATOM 680 C CA . ILE A 1 87 ? 7.912 15.274 13.881 1.00 96.94 87 ILE A CA 1
ATOM 681 C C . ILE A 1 87 ? 6.758 14.842 14.789 1.00 96.94 87 ILE A C 1
ATOM 683 O O . ILE A 1 87 ? 6.995 14.208 15.818 1.00 96.94 87 ILE A O 1
ATOM 687 N N . SER A 1 88 ? 5.522 15.110 14.376 1.00 96.06 88 SER A N 1
ATOM 688 C CA . SER A 1 88 ? 4.299 14.770 15.108 1.00 96.06 88 SER A CA 1
ATOM 689 C C . SER A 1 88 ? 4.180 13.265 15.386 1.00 96.06 88 SER A C 1
ATOM 691 O O . SER A 1 88 ? 3.860 12.863 16.508 1.00 96.06 88 SER A O 1
ATOM 693 N N . GLU A 1 89 ? 4.540 12.406 14.427 1.00 96.25 89 GLU A N 1
ATOM 694 C CA . GLU A 1 89 ? 4.591 10.954 14.642 1.00 96.25 89 GLU A CA 1
ATOM 695 C C . GLU A 1 89 ? 5.688 10.541 15.623 1.00 96.25 89 GLU A C 1
ATOM 697 O O . GLU A 1 89 ? 5.483 9.664 16.469 1.00 96.25 89 GLU A O 1
ATOM 702 N N . ARG A 1 90 ? 6.877 11.147 15.521 1.00 94.94 90 ARG A N 1
ATOM 703 C CA . ARG A 1 90 ? 7.998 10.858 16.430 1.00 94.94 90 ARG A CA 1
ATOM 704 C C . ARG A 1 90 ? 7.653 11.239 17.867 1.00 94.94 90 ARG A C 1
ATOM 706 O O . ARG A 1 90 ? 8.020 10.507 18.786 1.00 94.94 90 ARG A O 1
ATOM 713 N N . GLU A 1 91 ? 6.938 12.340 18.066 1.00 93.12 91 GLU A N 1
ATOM 714 C CA . GLU A 1 91 ? 6.436 12.762 19.374 1.00 93.12 91 GLU A CA 1
ATOM 715 C C . GLU A 1 91 ? 5.352 11.812 19.903 1.00 93.12 91 GLU A C 1
ATOM 717 O O . GLU A 1 91 ? 5.434 11.366 21.053 1.00 93.12 91 GLU A O 1
ATOM 722 N N . ALA A 1 92 ? 4.393 11.420 19.058 1.00 90.62 92 ALA A N 1
ATOM 723 C CA . ALA A 1 92 ? 3.344 10.464 19.417 1.00 90.62 92 ALA A CA 1
ATOM 724 C C . ALA A 1 92 ? 3.916 9.094 19.834 1.00 90.62 92 ALA A C 1
ATOM 726 O O . ALA A 1 92 ? 3.459 8.496 20.810 1.00 90.62 92 ALA A O 1
ATOM 727 N N . LYS A 1 93 ? 4.974 8.617 19.162 1.00 86.94 93 LYS A N 1
ATOM 728 C CA . LYS A 1 93 ? 5.662 7.355 19.498 1.00 86.94 93 LYS A CA 1
ATOM 729 C C . LYS A 1 93 ? 6.372 7.391 20.858 1.00 86.94 93 LYS A C 1
ATOM 731 O O . LYS A 1 93 ? 6.479 6.353 21.507 1.00 86.94 93 LYS A O 1
ATOM 736 N N . GLN A 1 94 ? 6.847 8.555 21.312 1.00 82.56 94 GLN A N 1
ATOM 737 C CA . GLN A 1 94 ? 7.510 8.698 22.621 1.00 82.56 94 GLN A CA 1
ATOM 738 C C . GLN A 1 94 ? 6.528 8.668 23.795 1.00 82.56 94 GLN A C 1
ATOM 740 O O . GLN A 1 94 ? 6.906 8.328 24.917 1.00 82.56 94 GLN A O 1
ATOM 745 N N . ARG A 1 95 ? 5.269 9.031 23.549 1.00 75.56 95 ARG A N 1
ATOM 746 C CA . ARG A 1 95 ? 4.189 9.012 24.537 1.00 75.56 95 ARG A CA 1
ATOM 747 C C . ARG A 1 95 ? 3.031 8.205 23.965 1.00 75.56 95 ARG A C 1
ATOM 749 O O . ARG A 1 95 ? 2.019 8.811 23.620 1.00 75.56 95 ARG A O 1
ATOM 756 N N . PRO A 1 96 ? 3.176 6.870 23.834 1.00 66.94 96 PRO A N 1
ATOM 757 C CA . PRO A 1 96 ? 2.163 6.047 23.192 1.00 66.94 96 PRO A CA 1
ATOM 758 C C . PRO A 1 96 ? 0.841 6.200 23.947 1.00 66.94 96 PRO A C 1
ATOM 760 O O . PRO A 1 96 ? 0.666 5.687 25.054 1.00 66.94 96 PRO A O 1
ATOM 763 N N . GLY A 1 97 ? -0.052 6.992 23.357 1.00 68.56 97 GLY A N 1
ATOM 764 C CA . GLY A 1 97 ? -1.382 7.255 23.872 1.00 68.56 97 GLY A CA 1
ATOM 765 C C . GLY A 1 97 ? -2.300 6.059 23.658 1.00 68.56 97 GLY A C 1
ATOM 766 O O . GLY A 1 97 ? -1.943 5.065 23.017 1.00 68.56 97 GLY A O 1
ATOM 767 N N . ALA A 1 98 ? -3.518 6.165 24.185 1.00 86.12 98 ALA A N 1
ATOM 768 C CA . ALA A 1 98 ? -4.594 5.288 23.748 1.00 86.12 98 ALA A CA 1
ATOM 769 C C . ALA A 1 98 ? -4.802 5.442 22.231 1.00 86.12 98 ALA A C 1
ATOM 771 O O . ALA A 1 98 ? -4.536 6.503 21.670 1.00 86.12 98 ALA A O 1
ATOM 772 N N . ILE A 1 99 ? -5.284 4.380 21.584 1.00 95.25 99 ILE A N 1
ATOM 773 C CA . ILE A 1 99 ? -5.715 4.438 20.183 1.00 95.25 99 ILE A CA 1
ATOM 774 C C . ILE A 1 99 ? -6.747 5.563 20.052 1.00 95.25 99 ILE A C 1
ATOM 776 O O . ILE A 1 99 ? -7.665 5.646 20.875 1.00 95.25 99 ILE A O 1
ATOM 780 N N . HIS A 1 100 ? -6.562 6.439 19.063 1.00 96.19 100 HIS A N 1
ATOM 781 C CA . HIS A 1 100 ? -7.420 7.606 18.877 1.00 96.19 100 HIS A CA 1
ATOM 782 C C . HIS A 1 100 ? -8.849 7.176 18.531 1.00 96.19 100 HIS A C 1
ATOM 784 O O . HIS A 1 100 ? -9.067 6.323 17.668 1.00 96.19 100 HIS A O 1
ATOM 790 N N . VAL A 1 101 ? -9.817 7.773 19.222 1.00 98.00 101 VAL A N 1
ATOM 791 C CA . VAL A 1 101 ? -11.243 7.616 18.931 1.00 98.00 101 VAL A CA 1
ATOM 792 C C . VAL A 1 101 ? -11.660 8.858 18.161 1.00 98.00 101 VAL A C 1
ATOM 794 O O . VAL A 1 101 ? -11.735 9.941 18.742 1.00 98.00 101 VAL A O 1
ATOM 797 N N . HIS A 1 102 ? -11.879 8.698 16.859 1.00 98.50 102 HIS A N 1
ATOM 798 C CA . HIS A 1 102 ? -12.173 9.811 15.968 1.00 98.50 102 HIS A CA 1
ATOM 799 C C . HIS A 1 102 ? -13.546 10.416 16.270 1.00 98.50 102 HIS A C 1
ATOM 801 O O . HIS A 1 102 ? -14.511 9.691 16.530 1.00 98.50 102 HIS A O 1
ATOM 807 N N . THR A 1 103 ? -13.640 11.747 16.231 1.00 98.56 103 THR A N 1
ATOM 808 C CA . THR A 1 103 ? -14.932 12.446 16.342 1.00 98.56 103 THR A CA 1
ATOM 809 C C . THR A 1 103 ? -15.730 12.318 15.038 1.00 98.56 103 THR A C 1
ATOM 811 O O . THR A 1 103 ? -15.149 11.999 13.997 1.00 98.56 103 THR A O 1
ATOM 814 N N . PRO A 1 104 ? -17.051 12.585 15.042 1.00 98.44 104 PRO A N 1
ATOM 815 C CA . PRO A 1 104 ? -17.853 12.563 13.817 1.00 98.44 104 PRO A CA 1
ATOM 816 C C . PRO A 1 104 ? -17.280 13.433 12.689 1.00 98.44 104 PRO A C 1
ATOM 818 O O . PRO A 1 104 ? -17.257 13.012 11.539 1.00 98.44 104 PRO A O 1
ATOM 821 N N . GLU A 1 105 ? -16.756 14.615 13.013 1.00 98.44 105 GLU A N 1
ATOM 822 C CA . GLU A 1 105 ? -16.158 15.536 12.040 1.00 98.44 105 GLU A CA 1
ATOM 823 C C . GLU A 1 105 ? -14.863 14.976 11.437 1.00 98.44 105 GLU A C 1
ATOM 825 O O . GLU A 1 105 ? -14.614 15.116 10.241 1.00 98.44 105 GLU A O 1
ATOM 830 N N . GLU A 1 106 ? -14.043 14.315 12.255 1.00 98.69 106 GLU A N 1
ATOM 831 C CA . GLU A 1 106 ? -12.811 13.664 11.803 1.00 98.69 106 GLU A CA 1
ATOM 832 C C . GLU A 1 106 ? -13.118 12.451 10.921 1.00 98.69 106 GLU A C 1
ATOM 834 O O . GLU A 1 106 ? -12.430 12.221 9.930 1.00 98.69 106 GLU A O 1
ATOM 839 N N . ILE A 1 107 ? -14.177 11.703 11.241 1.00 98.81 107 ILE A N 1
ATOM 840 C CA . ILE A 1 107 ? -14.656 10.586 10.421 1.00 98.81 107 ILE A CA 1
ATOM 841 C C . ILE A 1 107 ? -15.103 11.080 9.039 1.00 98.81 107 ILE A C 1
ATOM 843 O O . ILE A 1 107 ? -14.746 10.466 8.034 1.00 98.81 107 ILE A O 1
ATOM 847 N N . GLU A 1 108 ? -15.833 12.196 8.955 1.00 98.62 108 GLU A N 1
ATOM 848 C CA . GLU A 1 108 ? -16.205 12.785 7.660 1.00 98.62 108 GLU A CA 1
ATOM 849 C C . GLU A 1 108 ? -14.978 13.231 6.854 1.00 98.62 108 GLU A C 1
ATOM 851 O O . GLU A 1 108 ? -14.898 12.967 5.653 1.00 98.62 108 GLU A O 1
ATOM 856 N N . ALA A 1 109 ? -13.981 13.842 7.503 1.00 98.62 109 ALA A N 1
ATOM 857 C CA . ALA A 1 109 ? -12.725 14.190 6.839 1.00 98.62 109 ALA A CA 1
ATOM 858 C C . ALA A 1 109 ? -11.996 12.939 6.309 1.00 98.62 109 ALA A C 1
ATOM 860 O O . ALA A 1 109 ? -11.540 12.925 5.162 1.00 98.62 109 ALA A O 1
ATOM 861 N N . MET A 1 110 ? -11.972 11.860 7.099 1.00 98.81 110 MET A N 1
ATOM 862 C CA . MET A 1 110 ? -11.408 10.569 6.700 1.00 98.81 110 MET A CA 1
ATOM 863 C C . MET A 1 110 ? -12.139 9.952 5.505 1.00 98.81 110 MET A C 1
ATOM 865 O O . MET A 1 110 ? -11.484 9.502 4.566 1.00 98.81 110 MET A O 1
ATOM 869 N N . ARG A 1 111 ? -13.479 9.989 5.473 1.00 98.62 111 ARG A N 1
ATOM 870 C CA . ARG A 1 111 ? -14.277 9.540 4.315 1.00 98.62 111 ARG A CA 1
ATOM 871 C C . ARG A 1 111 ? -13.910 10.298 3.040 1.00 98.62 111 ARG A C 1
ATOM 873 O O . ARG A 1 111 ? -13.795 9.689 1.977 1.00 98.62 111 ARG A O 1
ATOM 880 N N . VAL A 1 112 ? -13.696 11.613 3.129 1.00 98.56 112 VAL A N 1
ATOM 881 C CA . VAL A 1 112 ? -13.306 12.436 1.972 1.00 98.56 112 VAL A CA 1
ATOM 882 C C . VAL A 1 112 ? -11.931 12.036 1.440 1.00 98.56 112 VAL A C 1
ATOM 884 O O . VAL A 1 112 ? -11.818 11.744 0.247 1.00 98.56 112 VAL A O 1
ATOM 887 N N . VAL A 1 113 ? -10.900 11.994 2.292 1.00 98.75 113 VAL A N 1
ATOM 888 C CA . VAL A 1 113 ? -9.537 11.672 1.835 1.00 98.75 113 VAL A CA 1
ATOM 889 C C . VAL A 1 113 ? -9.414 10.219 1.366 1.00 98.75 113 VAL A C 1
ATOM 891 O O . VAL A 1 113 ? -8.765 9.964 0.354 1.00 98.75 113 VAL A O 1
ATOM 894 N N . CYS A 1 114 ? -10.108 9.276 2.009 1.00 98.88 114 CYS A N 1
ATOM 895 C CA . CYS A 1 114 ? -10.128 7.873 1.590 1.00 98.88 114 CYS A CA 1
ATOM 896 C C . CYS A 1 114 ? -10.816 7.680 0.231 1.00 98.88 114 CYS A C 1
ATOM 898 O O . CYS A 1 114 ? -10.308 6.943 -0.616 1.00 98.88 114 CYS A O 1
ATOM 900 N N . ARG A 1 115 ? -11.924 8.391 -0.030 1.00 98.62 115 ARG A N 1
ATOM 901 C CA . ARG A 1 115 ? -12.564 8.398 -1.354 1.00 98.62 115 ARG A CA 1
ATOM 902 C C . ARG A 1 115 ? -11.622 8.947 -2.425 1.00 98.62 115 ARG A C 1
ATOM 904 O O . ARG A 1 115 ? -11.533 8.370 -3.504 1.00 98.62 115 ARG A O 1
ATOM 911 N N . TYR A 1 116 ? -10.897 10.028 -2.137 1.00 98.69 116 TYR A N 1
ATOM 912 C CA . TYR A 1 116 ? -9.883 10.546 -3.057 1.00 98.69 116 TYR A CA 1
ATOM 913 C C . TYR A 1 116 ? -8.751 9.548 -3.300 1.00 98.69 116 TYR A C 1
ATOM 915 O O . TYR A 1 116 ? -8.364 9.365 -4.452 1.00 98.69 116 TYR A O 1
ATOM 923 N N . GLY A 1 117 ? -8.273 8.862 -2.257 1.00 98.69 117 GLY A N 1
ATOM 924 C CA . GLY A 1 117 ? -7.313 7.768 -2.397 1.00 98.69 117 GLY A CA 1
ATOM 925 C C . GLY A 1 117 ? -7.819 6.685 -3.346 1.00 98.69 117 GLY A C 1
ATOM 926 O O . GLY A 1 117 ? -7.117 6.331 -4.292 1.00 98.69 117 GLY A O 1
ATOM 927 N N . ARG A 1 118 ? -9.068 6.231 -3.174 1.00 98.75 118 ARG A N 1
ATOM 928 C CA . ARG A 1 118 ? -9.709 5.270 -4.084 1.00 98.75 118 ARG A CA 1
ATOM 929 C C . ARG A 1 118 ? -9.722 5.749 -5.529 1.00 98.75 118 ARG A C 1
ATOM 931 O O . ARG A 1 118 ? -9.275 5.019 -6.406 1.00 98.75 118 ARG A O 1
ATOM 938 N N . GLU A 1 119 ? -10.170 6.972 -5.787 1.00 98.69 119 GLU A N 1
ATOM 939 C CA . GLU A 1 119 ? -10.199 7.508 -7.151 1.00 98.69 119 GLU A CA 1
ATOM 940 C C . GLU A 1 119 ? -8.799 7.569 -7.795 1.00 98.69 119 GLU A C 1
ATOM 942 O O . GLU A 1 119 ? -8.656 7.320 -8.994 1.00 98.69 119 GLU A O 1
ATOM 947 N N . VAL A 1 120 ? -7.762 7.893 -7.013 1.00 98.88 120 VAL A N 1
ATOM 948 C CA . VAL A 1 120 ? -6.369 7.919 -7.485 1.00 98.88 120 VAL A CA 1
ATOM 949 C C . VAL A 1 120 ? -5.829 6.505 -7.725 1.00 98.88 120 VAL A C 1
ATOM 951 O O . VAL A 1 120 ? -5.173 6.278 -8.744 1.00 98.88 120 VAL A O 1
ATOM 954 N N . LEU A 1 121 ? -6.134 5.538 -6.853 1.00 98.81 121 LEU A N 1
ATOM 955 C CA . LEU A 1 121 ? -5.761 4.137 -7.062 1.00 98.81 121 LEU A CA 1
ATOM 956 C C . LEU A 1 121 ? -6.457 3.547 -8.297 1.00 98.81 121 LEU A C 1
ATOM 958 O O . LEU A 1 121 ? -5.812 2.837 -9.067 1.00 98.81 121 LEU A O 1
ATOM 962 N N . ASP A 1 122 ? -7.733 3.864 -8.526 1.00 98.69 122 ASP A N 1
ATOM 963 C CA . ASP A 1 122 ? -8.481 3.395 -9.697 1.00 98.69 122 ASP A CA 1
ATOM 964 C C . ASP A 1 122 ? -7.890 3.966 -11.000 1.00 98.69 122 ASP A C 1
ATOM 966 O O . ASP A 1 122 ? -7.732 3.238 -11.987 1.00 98.69 122 ASP A O 1
ATOM 970 N N . LEU A 1 123 ? -7.480 5.244 -10.996 1.00 98.62 123 LEU A N 1
ATOM 971 C CA . LEU A 1 123 ? -6.717 5.841 -12.096 1.00 98.62 123 LEU A CA 1
ATOM 972 C C . LEU A 1 123 ? -5.409 5.077 -12.332 1.00 98.62 123 LEU A C 1
ATOM 974 O O . LEU A 1 123 ? -5.156 4.641 -13.456 1.00 98.62 123 LEU A O 1
ATOM 978 N N . ALA A 1 124 ? -4.596 4.889 -11.291 1.00 98.75 124 ALA A N 1
ATOM 979 C CA . ALA A 1 124 ? -3.303 4.220 -11.401 1.00 98.75 124 ALA A CA 1
ATOM 980 C C . ALA A 1 124 ? -3.448 2.772 -11.905 1.00 98.75 124 ALA A C 1
ATOM 982 O O . ALA A 1 124 ? -2.740 2.354 -12.821 1.00 98.75 124 ALA A O 1
ATOM 983 N N . GLY A 1 125 ? -4.430 2.034 -11.381 1.00 98.56 125 GLY A N 1
ATOM 984 C CA . GLY A 1 125 ? -4.774 0.684 -11.818 1.00 98.56 125 GLY A CA 1
ATOM 985 C C . GLY A 1 125 ? -5.184 0.617 -13.290 1.00 98.56 125 GLY A C 1
ATOM 986 O O . GLY A 1 125 ? -4.764 -0.293 -14.004 1.00 98.56 125 GLY A O 1
ATOM 987 N N . SER A 1 126 ? -5.934 1.611 -13.787 1.00 98.56 126 SER A N 1
ATOM 988 C CA . SER A 1 126 ? -6.348 1.680 -15.200 1.00 98.56 126 SER A CA 1
ATOM 989 C C . SER A 1 126 ? -5.182 1.864 -16.182 1.00 98.56 126 SER A C 1
ATOM 991 O O . SER A 1 126 ? -5.308 1.554 -17.368 1.00 98.56 126 SER A O 1
ATOM 993 N N . MET A 1 127 ? -4.038 2.351 -15.694 1.00 98.69 127 MET A N 1
ATOM 994 C CA . MET A 1 127 ? -2.837 2.575 -16.496 1.00 98.69 127 MET A CA 1
ATOM 995 C C . MET A 1 127 ? -1.960 1.327 -16.625 1.00 98.69 127 MET A C 1
ATOM 997 O O . MET A 1 127 ? -1.089 1.298 -17.496 1.00 98.69 127 MET A O 1
ATOM 1001 N N . VAL A 1 128 ? -2.167 0.304 -15.788 1.00 98.81 128 VAL A N 1
ATOM 1002 C CA . VAL A 1 128 ? -1.322 -0.895 -15.750 1.00 98.81 128 VAL A CA 1
ATOM 1003 C C . VAL A 1 128 ? -1.421 -1.661 -17.070 1.00 98.81 128 VAL A C 1
ATOM 1005 O O . VAL A 1 128 ? -2.453 -2.232 -17.421 1.00 98.81 128 VAL A O 1
ATOM 1008 N N . ARG A 1 129 ? -0.314 -1.688 -17.816 1.00 98.75 129 ARG A N 1
ATOM 1009 C CA . ARG A 1 129 ? -0.181 -2.387 -19.100 1.00 98.75 129 ARG A CA 1
ATOM 1010 C C . ARG A 1 129 ? 1.282 -2.692 -19.397 1.00 98.75 129 ARG A C 1
ATOM 1012 O O . ARG A 1 129 ? 2.171 -2.018 -18.890 1.00 98.75 129 ARG A O 1
ATOM 1019 N N . VAL A 1 130 ? 1.536 -3.657 -20.277 1.00 98.81 130 VAL A N 1
ATOM 1020 C CA . VAL A 1 130 ? 2.900 -3.962 -20.737 1.00 98.81 130 VAL A CA 1
ATOM 1021 C C . VAL A 1 130 ? 3.553 -2.706 -21.329 1.00 98.81 130 VAL A C 1
ATOM 1023 O O . VAL A 1 130 ? 2.951 -1.998 -22.144 1.00 98.81 130 VAL A O 1
ATOM 1026 N N . GLY A 1 131 ? 4.790 -2.440 -20.915 1.00 98.56 131 GLY A N 1
ATOM 1027 C CA . GLY A 1 131 ? 5.633 -1.358 -21.414 1.00 98.56 131 GLY A CA 1
ATOM 1028 C C . GLY A 1 131 ? 5.463 -0.002 -20.726 1.00 98.56 131 GLY A C 1
ATOM 1029 O O . GLY A 1 131 ? 6.273 0.876 -21.003 1.00 98.56 131 GLY A O 1
ATOM 1030 N N . ILE A 1 132 ? 4.461 0.194 -19.858 1.00 98.69 132 ILE A N 1
ATOM 1031 C CA . ILE A 1 132 ? 4.394 1.412 -19.031 1.00 98.69 132 ILE A CA 1
ATOM 1032 C C . ILE A 1 132 ? 5.447 1.337 -17.924 1.00 98.69 132 ILE A C 1
ATOM 1034 O O . ILE A 1 132 ? 5.679 0.263 -17.373 1.00 98.69 132 ILE A O 1
ATOM 1038 N N . THR A 1 133 ? 6.088 2.449 -17.596 1.00 98.88 133 THR A N 1
ATOM 1039 C CA . THR A 1 133 ? 7.019 2.527 -16.465 1.00 98.88 133 THR A CA 1
ATOM 1040 C C . THR A 1 133 ? 6.284 2.826 -15.162 1.00 98.88 133 THR A C 1
ATOM 1042 O O . THR A 1 133 ? 5.212 3.436 -15.160 1.00 98.88 133 THR A O 1
ATOM 1045 N N . THR A 1 134 ? 6.860 2.420 -14.032 1.00 98.81 134 THR A N 1
ATOM 1046 C CA . THR A 1 134 ? 6.319 2.795 -12.719 1.00 98.81 134 THR A CA 1
ATOM 1047 C C . THR A 1 134 ? 6.455 4.299 -12.468 1.00 98.81 134 THR A C 1
ATOM 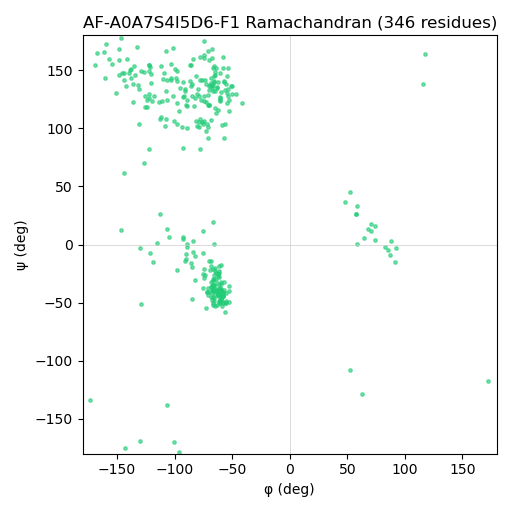1049 O O . THR A 1 134 ? 5.573 4.895 -11.857 1.00 98.81 134 THR A O 1
ATOM 1052 N N . GLU A 1 135 ? 7.477 4.946 -13.034 1.00 98.75 135 GLU A N 1
ATOM 1053 C CA . GLU A 1 135 ? 7.622 6.406 -13.072 1.00 98.75 135 GLU A CA 1
ATOM 1054 C C . GLU A 1 135 ? 6.463 7.123 -13.793 1.00 98.75 135 GLU A C 1
ATOM 1056 O O . GLU A 1 135 ? 6.019 8.181 -13.346 1.00 98.75 135 GLU A O 1
ATOM 1061 N N . GLU A 1 136 ? 5.951 6.579 -14.904 1.00 98.88 136 GLU A N 1
ATOM 1062 C CA . GLU A 1 136 ? 4.773 7.138 -15.591 1.00 98.88 136 GLU A CA 1
ATOM 1063 C C . GLU A 1 136 ? 3.499 7.010 -14.745 1.00 98.88 136 GLU A C 1
ATOM 1065 O O . GLU A 1 136 ? 2.659 7.912 -14.769 1.00 98.88 136 GLU A O 1
ATOM 1070 N N . ILE A 1 137 ? 3.365 5.922 -13.980 1.00 98.88 137 ILE A N 1
ATOM 1071 C CA . ILE A 1 137 ? 2.263 5.734 -13.025 1.00 98.88 137 ILE A CA 1
ATOM 1072 C C . ILE A 1 137 ? 2.367 6.768 -11.893 1.00 98.88 137 ILE A C 1
ATOM 1074 O O . ILE A 1 137 ? 1.395 7.477 -11.635 1.00 98.88 137 ILE A O 1
ATOM 1078 N N . ASP A 1 138 ? 3.546 6.928 -11.281 1.00 98.94 138 ASP A N 1
ATOM 1079 C CA . ASP A 1 138 ? 3.804 7.955 -10.257 1.00 98.94 138 ASP A CA 1
ATOM 1080 C C . ASP A 1 138 ? 3.483 9.367 -10.753 1.00 98.94 138 ASP A C 1
ATOM 1082 O O . ASP A 1 138 ? 2.863 10.151 -10.037 1.00 98.94 138 ASP A O 1
ATOM 1086 N N . ALA A 1 139 ? 3.851 9.690 -11.996 1.00 98.88 139 ALA A N 1
ATOM 1087 C CA . ALA A 1 139 ? 3.558 10.988 -12.593 1.00 98.88 139 ALA A CA 1
ATOM 1088 C C . ALA A 1 139 ? 2.055 11.293 -12.620 1.00 98.88 139 ALA A C 1
ATOM 1090 O O . ALA A 1 139 ? 1.642 12.409 -12.295 1.00 98.88 139 ALA A O 1
ATOM 1091 N N . ALA A 1 140 ? 1.244 10.306 -13.008 1.00 98.88 140 ALA A N 1
ATOM 1092 C CA . ALA A 1 140 ? -0.203 10.445 -13.060 1.00 98.88 140 ALA A CA 1
ATOM 1093 C C . ALA A 1 140 ? -0.824 10.492 -11.660 1.00 98.88 140 ALA A C 1
ATOM 1095 O O . ALA A 1 140 ? -1.695 11.325 -11.422 1.00 98.88 140 ALA A O 1
ATOM 1096 N N . VAL A 1 141 ? -0.341 9.666 -10.726 1.00 98.94 141 VAL A N 1
ATOM 1097 C CA . VAL A 1 141 ? -0.757 9.706 -9.315 1.00 98.94 141 VAL A CA 1
ATOM 1098 C C . VAL A 1 141 ? -0.485 11.081 -8.712 1.00 98.94 141 VAL A C 1
ATOM 1100 O O . VAL A 1 141 ? -1.389 11.705 -8.162 1.00 98.94 141 VAL A O 1
ATOM 1103 N N . HIS A 1 142 ? 0.734 11.595 -8.875 1.00 98.88 142 HIS A N 1
ATOM 1104 C CA . HIS A 1 142 ? 1.127 12.911 -8.386 1.00 98.88 142 HIS A CA 1
ATOM 1105 C C . HIS A 1 142 ? 0.193 14.008 -8.907 1.00 98.88 142 HIS A C 1
ATOM 1107 O O . HIS A 1 142 ? -0.335 14.807 -8.133 1.00 98.88 142 HIS A O 1
ATOM 1113 N N . GLN A 1 143 ? -0.046 14.025 -10.220 1.00 98.81 143 GLN A N 1
ATOM 1114 C CA . GLN A 1 143 ? -0.926 14.997 -10.860 1.00 98.81 143 GLN A CA 1
ATOM 1115 C C . GLN A 1 143 ? -2.375 14.876 -10.359 1.00 98.81 143 GLN A C 1
ATOM 1117 O O . GLN A 1 143 ? -3.012 15.885 -10.056 1.00 98.81 143 GLN A O 1
ATOM 1122 N N . ALA A 1 144 ? -2.878 13.652 -10.193 1.00 98.75 144 ALA A N 1
ATOM 1123 C CA . ALA A 1 144 ? -4.224 13.393 -9.697 1.00 98.75 144 ALA A CA 1
ATOM 1124 C C . ALA A 1 144 ? -4.422 13.823 -8.232 1.00 98.75 144 ALA A C 1
ATOM 1126 O O . ALA A 1 144 ? -5.525 14.243 -7.867 1.00 98.75 144 ALA A O 1
ATOM 1127 N N . CYS A 1 145 ? -3.373 13.762 -7.403 1.00 98.75 145 CYS A N 1
ATOM 1128 C CA . CYS A 1 145 ? -3.377 14.345 -6.060 1.00 98.75 145 CYS A CA 1
ATOM 1129 C C . CYS A 1 145 ? -3.488 15.876 -6.124 1.00 98.75 145 CYS A C 1
ATOM 1131 O O . CYS A 1 145 ? -4.329 16.461 -5.440 1.00 98.75 145 CYS A O 1
ATOM 1133 N N . MET A 1 146 ? -2.709 16.529 -6.998 1.00 98.44 146 MET A N 1
ATOM 1134 C CA . MET A 1 146 ? -2.757 17.989 -7.163 1.00 98.44 146 MET A CA 1
ATOM 1135 C C . MET A 1 146 ? -4.147 18.470 -7.603 1.00 98.44 146 MET A C 1
ATOM 1137 O O . MET A 1 146 ? -4.667 19.438 -7.053 1.00 98.44 146 MET A O 1
ATOM 1141 N N . GLU A 1 147 ? -4.788 17.764 -8.538 1.00 98.25 147 GLU A N 1
ATOM 1142 C CA . GLU A 1 147 ? -6.147 18.065 -9.021 1.00 98.25 147 GLU A CA 1
ATOM 1143 C C . GLU A 1 147 ? -7.221 17.978 -7.927 1.00 98.25 147 GLU A C 1
ATOM 1145 O O . GLU A 1 147 ? -8.258 18.635 -8.017 1.00 98.25 147 GLU A O 1
ATOM 1150 N N . ARG A 1 148 ? -6.960 17.204 -6.869 1.00 98.12 148 ARG A N 1
ATOM 1151 C CA . ARG A 1 148 ? -7.839 17.052 -5.699 1.00 98.12 148 ARG A CA 1
ATOM 1152 C C . ARG A 1 148 ? -7.509 18.020 -4.568 1.00 98.12 148 ARG A C 1
ATOM 1154 O O . ARG A 1 148 ? -8.143 17.974 -3.517 1.00 98.12 148 ARG A O 1
ATOM 1161 N N . ASN A 1 149 ? -6.560 18.931 -4.788 1.00 98.38 149 ASN A N 1
ATOM 1162 C CA . ASN A 1 149 ? -5.982 19.774 -3.746 1.00 98.38 149 ASN A CA 1
ATOM 1163 C C . ASN A 1 149 ? -5.471 18.934 -2.562 1.00 98.38 149 ASN A C 1
ATOM 1165 O O . ASN A 1 149 ? -5.761 19.224 -1.400 1.00 98.38 149 ASN A O 1
ATOM 1169 N N . SER A 1 150 ? -4.763 17.847 -2.867 1.00 98.62 150 SER A N 1
ATOM 1170 C CA . SER A 1 150 ? -4.242 16.894 -1.889 1.00 98.62 150 SER A CA 1
ATOM 1171 C C . SER A 1 150 ? -2.746 16.694 -2.078 1.00 98.62 150 SER A C 1
ATOM 1173 O O . SER A 1 150 ? -2.231 16.739 -3.195 1.00 98.62 150 SER A O 1
ATOM 1175 N N . TYR A 1 151 ? -2.045 16.429 -0.984 1.00 98.88 151 TYR A N 1
ATOM 1176 C CA . TYR A 1 151 ? -0.631 16.081 -1.002 1.00 98.88 151 TYR A CA 1
ATOM 1177 C C . TYR A 1 151 ? -0.461 14.552 -1.090 1.00 98.88 151 TYR A C 1
ATOM 1179 O O . TYR A 1 151 ? -1.141 13.837 -0.357 1.00 98.88 151 TYR A O 1
ATOM 1187 N N . PRO A 1 152 ? 0.410 14.009 -1.959 1.00 98.88 152 PRO A N 1
ATOM 1188 C CA . PRO A 1 152 ? 0.737 12.584 -1.948 1.00 98.88 152 PRO A CA 1
ATOM 1189 C C . PRO A 1 152 ? 1.606 12.252 -0.727 1.00 98.88 152 PRO A C 1
ATOM 1191 O O . PRO A 1 152 ? 2.796 12.553 -0.724 1.00 98.88 152 PRO A O 1
ATOM 1194 N N . SER A 1 153 ? 1.024 11.642 0.309 1.00 98.94 153 SER A N 1
ATOM 1195 C CA . SER A 1 153 ? 1.678 11.430 1.615 1.00 98.94 153 SER A CA 1
ATOM 1196 C C . SER A 1 153 ? 3.047 10.738 1.556 1.00 98.94 153 SER A C 1
ATOM 1198 O O . SER A 1 153 ? 3.911 11.118 2.339 1.00 98.94 153 SER A O 1
ATOM 1200 N N . PRO A 1 154 ? 3.318 9.773 0.652 1.00 98.94 154 PRO A N 1
ATOM 1201 C CA . PRO A 1 154 ? 4.644 9.167 0.566 1.00 98.94 154 PRO A CA 1
ATOM 1202 C C . PRO A 1 154 ? 5.742 10.167 0.195 1.00 98.94 154 PRO A C 1
ATOM 1204 O O . PRO A 1 154 ? 6.894 9.973 0.574 1.00 98.94 154 PRO A O 1
ATOM 1207 N N . LEU A 1 155 ? 5.417 11.252 -0.513 1.00 98.88 155 LEU A N 1
ATOM 1208 C CA . LEU A 1 155 ? 6.418 12.189 -1.002 1.00 98.88 155 LEU A CA 1
ATOM 1209 C C . LEU A 1 155 ? 7.198 12.801 0.166 1.00 98.88 155 LEU A C 1
ATOM 1211 O O . LEU A 1 155 ? 6.634 13.353 1.103 1.00 98.88 155 LEU A O 1
ATOM 1215 N N . ASN A 1 156 ? 8.519 12.666 0.119 1.00 98.75 156 ASN A N 1
ATOM 1216 C CA . ASN A 1 156 ? 9.464 13.087 1.149 1.00 98.75 156 ASN A CA 1
ATOM 1217 C C . ASN A 1 156 ? 9.256 12.460 2.546 1.00 98.75 156 ASN A C 1
ATOM 1219 O O . ASN A 1 156 ? 10.049 12.740 3.438 1.00 98.75 156 ASN A O 1
ATOM 1223 N N . TYR A 1 157 ? 8.280 11.575 2.780 1.00 98.81 157 TYR A N 1
ATOM 1224 C CA . TYR A 1 157 ? 8.108 10.911 4.077 1.00 98.81 157 TYR A CA 1
ATOM 1225 C C . TYR A 1 157 ? 9.343 10.061 4.408 1.00 98.81 157 TYR A C 1
ATOM 1227 O O . TYR A 1 157 ? 9.664 9.127 3.681 1.00 98.81 157 TYR A O 1
ATOM 1235 N N . ASN A 1 158 ? 10.084 10.406 5.471 1.00 98.44 158 ASN A N 1
ATOM 1236 C CA . ASN A 1 158 ? 11.417 9.845 5.758 1.00 98.44 158 ASN A CA 1
ATOM 1237 C C . ASN A 1 158 ? 12.354 9.843 4.532 1.00 98.44 158 ASN A C 1
ATOM 1239 O O . ASN A 1 158 ? 13.160 8.930 4.365 1.00 98.44 158 ASN A O 1
ATOM 1243 N N . TYR A 1 159 ? 12.264 10.881 3.696 1.00 98.56 159 TYR A N 1
ATOM 1244 C CA . TYR A 1 159 ? 13.029 11.053 2.456 1.00 98.56 159 TYR A CA 1
ATOM 1245 C C . TYR A 1 159 ? 12.642 10.112 1.301 1.00 98.56 159 TYR A C 1
ATOM 1247 O O . TYR A 1 159 ? 13.409 9.989 0.343 1.00 98.56 159 TYR A O 1
ATOM 1255 N N . PHE A 1 160 ? 11.467 9.468 1.336 1.00 98.81 160 PHE A N 1
ATOM 1256 C CA . PHE A 1 160 ? 10.970 8.708 0.185 1.00 98.81 160 PHE A CA 1
ATOM 1257 C C . PHE A 1 160 ? 10.800 9.630 -1.045 1.00 98.81 160 PHE A C 1
ATOM 1259 O O . PHE A 1 160 ? 10.232 10.720 -0.933 1.00 98.81 160 PHE A O 1
ATOM 1266 N N . PRO A 1 161 ? 11.307 9.262 -2.237 1.00 98.62 161 PRO A N 1
ATOM 1267 C CA . PRO A 1 161 ? 11.499 10.230 -3.322 1.00 98.62 161 PRO A CA 1
ATOM 1268 C C . PRO A 1 161 ? 10.292 10.414 -4.258 1.00 98.62 161 PRO A C 1
ATOM 1270 O O . PRO A 1 161 ? 10.377 11.208 -5.201 1.00 98.62 161 PRO A O 1
ATOM 1273 N N . LYS A 1 162 ? 9.200 9.665 -4.055 1.00 98.88 162 LYS A N 1
ATOM 1274 C CA . LYS A 1 162 ? 8.076 9.543 -5.001 1.00 98.88 162 LYS A CA 1
ATOM 1275 C C . LYS A 1 162 ? 6.717 9.700 -4.323 1.00 98.88 162 LYS A C 1
ATOM 1277 O O . LYS A 1 162 ? 6.624 9.778 -3.108 1.00 98.88 162 LYS A O 1
ATOM 1282 N N . SER A 1 163 ? 5.667 9.812 -5.125 1.00 98.94 163 SER A N 1
ATOM 1283 C CA . SER A 1 163 ? 4.303 10.146 -4.693 1.00 98.94 163 SER A CA 1
ATOM 1284 C C . SER A 1 163 ? 3.454 8.913 -4.371 1.00 98.94 163 SER A C 1
ATOM 1286 O O . SER A 1 163 ? 2.401 9.044 -3.754 1.00 98.94 163 SER A O 1
ATOM 1288 N N . CYS A 1 164 ? 3.904 7.730 -4.783 1.00 98.94 164 CYS A N 1
ATOM 1289 C CA . CYS A 1 164 ? 3.321 6.427 -4.469 1.00 98.94 164 CYS A CA 1
ATOM 1290 C C . CYS A 1 164 ? 4.410 5.356 -4.401 1.00 98.94 164 CYS A C 1
ATOM 1292 O O . CYS A 1 164 ? 5.529 5.578 -4.873 1.00 98.94 164 CYS A O 1
ATOM 1294 N N . CYS A 1 165 ? 4.062 4.174 -3.895 1.00 98.94 165 CYS A N 1
ATOM 1295 C CA . CYS A 1 165 ? 4.914 2.992 -4.019 1.00 98.94 165 CYS A CA 1
ATOM 1296 C C . CYS A 1 165 ? 4.434 2.105 -5.173 1.00 98.94 165 CYS A C 1
ATOM 1298 O O . CYS A 1 165 ? 3.233 1.945 -5.391 1.00 98.94 165 CYS A O 1
ATOM 1300 N N . THR A 1 166 ? 5.370 1.490 -5.894 1.00 98.94 166 THR A N 1
ATOM 1301 C CA . THR A 1 166 ? 5.094 0.522 -6.964 1.00 98.94 166 THR A CA 1
ATOM 1302 C C . THR A 1 166 ? 5.949 -0.726 -6.776 1.00 98.94 166 THR A C 1
ATOM 1304 O O . THR A 1 166 ? 7.147 -0.722 -7.066 1.00 98.94 166 THR A O 1
ATOM 1307 N N . SER A 1 167 ? 5.338 -1.805 -6.296 1.00 98.94 167 SER A N 1
ATOM 1308 C CA . SER A 1 167 ? 6.038 -3.012 -5.845 1.00 98.94 167 SER A CA 1
ATOM 1309 C C . SER A 1 167 ? 5.813 -4.159 -6.828 1.00 98.94 167 SER A C 1
ATOM 1311 O O . SER A 1 167 ? 4.740 -4.759 -6.869 1.00 98.94 167 SER A O 1
ATOM 1313 N N . VAL A 1 168 ? 6.816 -4.434 -7.664 1.00 98.94 168 VAL A N 1
ATOM 1314 C CA . VAL A 1 168 ? 6.738 -5.438 -8.734 1.00 98.94 168 VAL A CA 1
ATOM 1315 C C . VAL A 1 168 ? 7.304 -6.785 -8.271 1.00 98.94 168 VAL A C 1
ATOM 1317 O O . VAL A 1 168 ? 8.404 -6.844 -7.727 1.00 98.94 168 VAL A O 1
ATOM 1320 N N . ASN A 1 169 ? 6.601 -7.882 -8.566 1.00 98.88 169 ASN A N 1
ATOM 1321 C CA . ASN A 1 169 ? 7.071 -9.261 -8.380 1.00 98.88 169 ASN A CA 1
ATOM 1322 C C . ASN A 1 169 ? 7.592 -9.579 -6.963 1.00 98.88 169 ASN A C 1
ATOM 1324 O O . ASN A 1 169 ? 6.794 -9.776 -6.054 1.00 98.88 169 ASN A O 1
ATOM 1328 N N . GLU A 1 170 ? 8.906 -9.750 -6.771 1.00 98.94 170 GLU A N 1
ATOM 1329 C CA . GLU A 1 170 ? 9.514 -10.076 -5.475 1.00 98.94 170 GLU A CA 1
ATOM 1330 C C . GLU A 1 170 ? 9.581 -8.898 -4.497 1.00 98.94 170 GLU A C 1
ATOM 1332 O O . GLU A 1 170 ? 9.949 -9.101 -3.337 1.00 98.94 170 GLU A O 1
ATOM 1337 N N . VAL A 1 171 ? 9.233 -7.685 -4.936 1.00 98.94 171 VAL A N 1
ATOM 1338 C CA . VAL A 1 171 ? 9.087 -6.529 -4.048 1.00 98.94 171 VAL A CA 1
ATOM 1339 C C . VAL A 1 171 ? 7.850 -6.726 -3.178 1.00 98.94 171 VAL A C 1
ATOM 1341 O O . VAL A 1 171 ? 6.736 -6.880 -3.670 1.00 98.94 171 VAL A O 1
ATOM 1344 N N . ILE A 1 172 ? 8.074 -6.743 -1.869 1.00 98.94 172 ILE A N 1
ATOM 1345 C CA . ILE A 1 172 ? 7.062 -6.894 -0.829 1.00 98.94 172 ILE A CA 1
ATOM 1346 C C . ILE A 1 172 ? 6.245 -5.612 -0.700 1.00 98.94 172 ILE A C 1
ATOM 1348 O O . ILE A 1 172 ? 5.025 -5.678 -0.789 1.00 98.94 172 ILE A O 1
ATOM 1352 N N . CYS A 1 173 ? 6.924 -4.484 -0.496 1.00 98.88 173 CYS A N 1
ATOM 1353 C CA . CYS A 1 173 ? 6.340 -3.156 -0.353 1.00 98.88 173 CYS A CA 1
ATOM 1354 C C . CYS A 1 173 ? 7.407 -2.080 -0.629 1.00 98.88 173 CYS A C 1
ATOM 1356 O O . CYS A 1 173 ? 8.598 -2.385 -0.773 1.00 98.88 173 CYS A O 1
ATOM 1358 N N . HIS A 1 174 ? 6.967 -0.819 -0.690 1.00 98.88 174 HIS A N 1
ATOM 1359 C CA . HIS A 1 174 ? 7.819 0.374 -0.798 1.00 98.88 174 HIS A CA 1
ATOM 1360 C C . HIS A 1 174 ? 8.769 0.402 -2.008 1.00 98.88 174 HIS A C 1
ATOM 1362 O O . HIS A 1 174 ? 9.810 1.058 -1.966 1.00 98.88 174 HIS A O 1
ATOM 1368 N N . GLY A 1 175 ? 8.426 -0.290 -3.100 1.00 98.88 175 GLY A N 1
ATOM 1369 C CA . GLY A 1 175 ? 9.170 -0.145 -4.349 1.00 98.88 175 GLY A CA 1
ATOM 1370 C C . GLY A 1 175 ? 9.109 1.300 -4.842 1.00 98.88 175 GLY A C 1
ATOM 1371 O O . GLY A 1 175 ? 8.022 1.865 -4.968 1.00 98.88 175 GLY A O 1
ATOM 1372 N N . ILE A 1 176 ? 10.268 1.902 -5.104 1.00 98.88 176 ILE A N 1
ATOM 1373 C CA . ILE A 1 176 ? 10.360 3.275 -5.610 1.00 98.88 176 ILE A CA 1
ATOM 1374 C C . ILE A 1 176 ? 10.022 3.285 -7.113 1.00 98.88 176 ILE A C 1
ATOM 1376 O O . ILE A 1 176 ? 10.692 2.584 -7.874 1.00 98.88 176 ILE A O 1
ATOM 1380 N N . PRO A 1 177 ? 9.041 4.088 -7.570 1.00 98.88 177 PRO A N 1
ATOM 1381 C CA . PRO A 1 177 ? 8.804 4.321 -8.993 1.00 98.88 177 PRO A CA 1
ATOM 1382 C C . PRO A 1 177 ? 10.069 4.723 -9.766 1.00 98.88 177 PRO A C 1
ATOM 1384 O O . PRO A 1 177 ? 10.787 5.647 -9.371 1.00 98.88 177 PRO A O 1
ATOM 1387 N N . ASP A 1 178 ? 10.329 4.040 -10.882 1.00 98.62 178 ASP A N 1
ATOM 1388 C CA . ASP A 1 178 ? 11.521 4.202 -11.710 1.00 98.62 178 ASP A CA 1
ATOM 1389 C C . ASP A 1 178 ? 11.229 3.979 -13.211 1.00 98.62 178 ASP A C 1
ATOM 1391 O O . ASP A 1 178 ? 10.104 3.706 -13.638 1.00 98.62 178 ASP A O 1
ATOM 1395 N N . GLU A 1 179 ? 12.251 4.147 -14.053 1.00 97.88 179 GLU A N 1
ATOM 1396 C CA . GLU A 1 179 ? 12.141 4.004 -15.511 1.00 97.88 179 GLU A CA 1
ATOM 1397 C C . GLU A 1 179 ? 12.052 2.534 -15.999 1.00 97.88 179 GLU A C 1
ATOM 1399 O O . GLU A 1 179 ? 12.176 2.293 -17.204 1.00 97.88 179 GLU A O 1
ATOM 1404 N N . ARG A 1 180 ? 11.849 1.529 -15.127 1.00 98.06 180 ARG A N 1
ATOM 1405 C CA . ARG A 1 180 ? 11.674 0.135 -15.565 1.00 98.06 180 ARG A CA 1
ATOM 1406 C C . ARG A 1 180 ? 10.296 -0.026 -16.222 1.00 98.06 180 ARG A C 1
ATOM 1408 O O . ARG A 1 180 ? 9.282 0.187 -15.556 1.00 98.06 180 ARG A O 1
ATOM 1415 N N . PRO A 1 181 ? 10.211 -0.481 -17.485 1.00 98.56 181 PRO A N 1
ATOM 1416 C CA . PRO A 1 181 ? 8.929 -0.842 -18.079 1.00 98.56 181 PRO A CA 1
ATOM 1417 C C . PRO A 1 181 ? 8.381 -2.126 -17.441 1.00 98.56 181 PRO A C 1
ATOM 1419 O O . PRO A 1 181 ? 9.112 -3.101 -17.270 1.00 98.56 181 PRO A O 1
ATOM 1422 N N . LEU A 1 182 ? 7.086 -2.145 -17.125 1.00 98.88 182 LEU A N 1
ATOM 1423 C CA . LEU A 1 182 ? 6.378 -3.350 -16.701 1.00 98.88 182 LEU A CA 1
ATOM 1424 C C . LEU A 1 182 ? 6.363 -4.386 -17.833 1.00 98.88 182 LEU A C 1
ATOM 1426 O O . LEU A 1 182 ? 6.094 -4.057 -18.994 1.00 98.88 182 LEU A O 1
ATOM 1430 N N . GLU A 1 183 ? 6.629 -5.645 -17.497 1.00 98.81 183 GLU A N 1
ATOM 1431 C CA . GLU A 1 183 ? 6.761 -6.744 -18.457 1.00 98.81 183 GLU A CA 1
ATOM 1432 C C . GLU A 1 183 ? 5.515 -7.642 -18.472 1.00 98.81 183 GLU A C 1
ATOM 1434 O O . GLU A 1 183 ? 4.767 -7.719 -17.497 1.00 98.81 183 GLU A O 1
ATOM 1439 N N . ASP A 1 184 ? 5.274 -8.332 -19.593 1.00 98.81 184 ASP A N 1
ATOM 1440 C CA . ASP A 1 184 ? 4.186 -9.313 -19.684 1.00 98.81 184 ASP A CA 1
ATOM 1441 C C . ASP A 1 184 ? 4.391 -10.431 -18.654 1.00 98.81 184 ASP A C 1
ATOM 1443 O O . ASP A 1 184 ? 5.446 -11.063 -18.604 1.00 98.81 184 ASP A O 1
ATOM 1447 N N . GLY A 1 185 ? 3.373 -10.666 -17.829 1.00 98.69 185 GLY A N 1
ATOM 1448 C CA . GLY A 1 185 ? 3.408 -11.649 -16.755 1.00 98.69 185 GLY A CA 1
ATOM 1449 C C . GLY A 1 185 ? 3.853 -11.108 -15.395 1.00 98.69 185 GLY A C 1
ATOM 1450 O O . GLY A 1 185 ? 3.821 -11.881 -14.430 1.00 98.69 185 GLY A O 1
ATOM 1451 N N . ASP A 1 186 ? 4.232 -9.829 -15.281 1.00 98.88 186 ASP A N 1
ATOM 1452 C CA . ASP A 1 186 ? 4.475 -9.167 -13.992 1.00 98.88 186 ASP A CA 1
ATOM 1453 C C . ASP A 1 186 ? 3.185 -9.084 -13.154 1.00 98.88 186 ASP A C 1
ATOM 1455 O O . ASP A 1 186 ? 2.067 -8.983 -13.670 1.00 98.88 186 ASP A O 1
ATOM 1459 N N . ILE A 1 187 ? 3.354 -9.071 -11.833 1.00 98.94 187 ILE A N 1
ATOM 1460 C CA . ILE A 1 187 ? 2.361 -8.503 -10.915 1.00 98.94 187 ILE A CA 1
ATOM 1461 C C . ILE A 1 187 ? 2.936 -7.225 -10.311 1.00 98.94 187 ILE A C 1
ATOM 1463 O O . ILE A 1 187 ? 4.134 -7.169 -10.030 1.00 98.94 187 ILE A O 1
ATOM 1467 N N . VAL A 1 188 ? 2.100 -6.207 -10.115 1.00 98.94 188 VAL A N 1
ATOM 1468 C CA . VAL A 1 188 ? 2.514 -4.923 -9.535 1.00 98.94 188 VAL A CA 1
ATOM 1469 C C . VAL A 1 188 ? 1.497 -4.456 -8.506 1.00 98.94 188 VAL A C 1
ATOM 1471 O O . VAL A 1 188 ? 0.319 -4.313 -8.821 1.00 98.94 188 VAL A O 1
ATOM 1474 N N . ASN A 1 189 ? 1.938 -4.229 -7.273 1.00 98.94 189 ASN A N 1
ATOM 1475 C CA . ASN A 1 189 ? 1.159 -3.489 -6.289 1.00 98.94 189 ASN A CA 1
ATOM 1476 C C . ASN A 1 189 ? 1.396 -1.983 -6.465 1.00 98.94 189 ASN A C 1
ATOM 1478 O O . ASN A 1 189 ? 2.529 -1.568 -6.714 1.00 98.94 189 ASN A O 1
ATOM 1482 N N . ILE A 1 190 ? 0.325 -1.196 -6.372 1.00 98.94 190 ILE A N 1
ATOM 1483 C CA . ILE A 1 190 ? 0.376 0.267 -6.339 1.00 98.94 190 ILE A CA 1
ATOM 1484 C C . ILE A 1 190 ? -0.233 0.711 -5.016 1.00 98.94 190 ILE A C 1
ATOM 1486 O O . ILE A 1 190 ? -1.383 0.364 -4.735 1.00 98.94 190 ILE A O 1
ATOM 1490 N N . ASP A 1 191 ? 0.544 1.475 -4.254 1.00 98.94 191 ASP A N 1
ATOM 1491 C CA . ASP A 1 191 ? 0.206 1.938 -2.911 1.00 98.94 191 ASP A CA 1
ATOM 1492 C C . ASP A 1 191 ? 0.015 3.454 -2.880 1.00 98.94 191 ASP A C 1
ATOM 1494 O O . ASP A 1 191 ? 0.902 4.206 -3.308 1.00 98.94 191 ASP A O 1
ATOM 1498 N N . ILE A 1 192 ? -1.169 3.886 -2.447 1.00 98.94 192 ILE A N 1
ATOM 1499 C CA . ILE A 1 192 ? -1.661 5.252 -2.574 1.00 98.94 192 ILE A CA 1
ATOM 1500 C C . ILE A 1 192 ? -2.061 5.779 -1.206 1.00 98.94 192 ILE A C 1
ATOM 1502 O O . ILE A 1 192 ? -3.066 5.367 -0.639 1.00 98.94 192 ILE A O 1
ATOM 1506 N N . THR A 1 193 ? -1.382 6.840 -0.780 1.00 98.94 193 THR A N 1
ATOM 1507 C CA . THR A 1 193 ? -1.814 7.614 0.379 1.00 98.94 193 THR A CA 1
ATOM 1508 C C . THR A 1 193 ? -1.945 9.088 0.023 1.00 98.94 193 THR A C 1
ATOM 1510 O O . THR A 1 193 ? -0.996 9.719 -0.447 1.00 98.94 193 THR A O 1
ATOM 1513 N N . LEU A 1 194 ? -3.094 9.694 0.316 1.00 98.69 194 LEU A N 1
ATOM 1514 C CA . LEU A 1 194 ? -3.315 11.137 0.156 1.00 98.69 194 LEU A CA 1
ATOM 1515 C C . LEU A 1 194 ? -3.404 11.820 1.513 1.00 98.69 194 LEU A C 1
ATOM 1517 O O . LEU A 1 194 ? -3.946 11.242 2.443 1.00 98.69 194 LEU A O 1
ATOM 1521 N N . TYR A 1 195 ? -2.941 13.064 1.588 1.00 98.94 195 TYR A N 1
ATOM 1522 C CA . TYR A 1 195 ? -3.178 13.989 2.686 1.00 98.94 195 TYR A CA 1
ATOM 1523 C C . TYR A 1 195 ? -4.092 15.122 2.217 1.00 98.94 195 TYR A C 1
ATOM 1525 O O . TYR A 1 195 ? -3.802 15.803 1.227 1.00 98.94 195 TYR A O 1
ATOM 1533 N N . HIS A 1 196 ? -5.220 15.306 2.896 1.00 98.75 196 HIS A N 1
ATOM 1534 C CA . HIS A 1 196 ? -6.220 16.307 2.545 1.00 98.75 196 HIS A CA 1
ATOM 1535 C C . HIS A 1 196 ? -6.975 16.788 3.783 1.00 98.75 196 HIS A C 1
ATOM 1537 O O . HIS A 1 196 ? -7.467 15.977 4.568 1.00 98.75 196 HIS A O 1
ATOM 1543 N N . GLY A 1 197 ? -7.086 18.109 3.949 1.00 97.88 197 GLY A N 1
ATOM 1544 C CA . GLY A 1 197 ? -7.828 18.717 5.056 1.00 97.88 197 GLY A CA 1
ATOM 1545 C C . GLY A 1 197 ? -7.315 18.298 6.435 1.00 97.88 197 GLY A C 1
ATOM 1546 O O . GLY A 1 197 ? -8.110 18.137 7.360 1.00 97.88 197 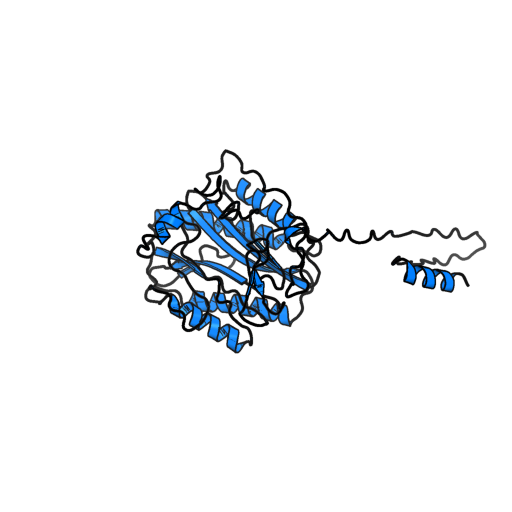GLY A O 1
ATOM 1547 N N . GLY A 1 198 ? -6.008 18.058 6.562 1.00 98.44 198 GLY A N 1
ATOM 1548 C CA . GLY A 1 198 ? -5.389 17.618 7.809 1.00 98.44 198 GLY A CA 1
ATOM 1549 C C . GLY A 1 198 ? -5.355 16.105 8.065 1.00 98.44 198 GLY A C 1
ATOM 1550 O O . GLY A 1 198 ? -4.894 15.717 9.138 1.00 98.44 198 GLY A O 1
ATOM 1551 N N . PHE A 1 199 ? -5.825 15.254 7.143 1.00 98.88 199 PHE A N 1
ATOM 1552 C CA . PHE A 1 199 ? -5.933 13.798 7.335 1.00 98.88 199 PHE A CA 1
ATOM 1553 C C . PHE A 1 199 ? -5.310 12.993 6.195 1.00 98.88 199 PHE A C 1
ATOM 1555 O O . PHE A 1 199 ? -5.347 13.428 5.048 1.00 98.88 199 PHE A O 1
ATOM 1562 N N . HIS A 1 200 ? -4.791 11.806 6.513 1.00 98.94 200 HIS A N 1
ATOM 1563 C CA . HIS A 1 200 ? -4.268 10.819 5.573 1.00 98.94 200 HIS A CA 1
ATOM 1564 C C . HIS A 1 200 ? -5.309 9.734 5.266 1.00 98.94 200 HIS A C 1
ATOM 1566 O O . HIS A 1 200 ? -5.993 9.278 6.176 1.00 98.94 200 HIS A O 1
ATOM 1572 N N . GLY A 1 201 ? -5.411 9.286 4.015 1.00 98.81 201 GLY A N 1
ATOM 1573 C CA . GLY A 1 201 ? -6.213 8.122 3.620 1.00 98.81 201 GLY A CA 1
ATOM 1574 C C . GLY A 1 201 ? -5.400 7.183 2.743 1.00 98.81 201 GLY A C 1
ATOM 1575 O O . GLY A 1 201 ? -4.742 7.670 1.823 1.00 98.81 201 GLY A O 1
ATOM 1576 N N . ASP A 1 202 ? -5.455 5.881 3.039 1.00 98.94 202 ASP A N 1
ATOM 1577 C CA . ASP A 1 202 ? -4.474 4.898 2.564 1.00 98.94 202 ASP A CA 1
ATOM 1578 C C . ASP A 1 202 ? -5.098 3.601 2.054 1.00 98.94 202 ASP A C 1
ATOM 1580 O O . ASP A 1 202 ? -6.059 3.086 2.645 1.00 98.94 202 ASP A O 1
ATOM 1584 N N . LEU A 1 203 ? -4.575 3.102 0.938 1.00 98.94 203 LEU A N 1
ATOM 1585 C CA . LEU A 1 203 ? -5.006 1.870 0.290 1.00 98.94 203 LEU A CA 1
ATOM 1586 C C . LEU A 1 203 ? -4.042 1.443 -0.817 1.00 98.94 203 LEU A C 1
ATOM 1588 O O . LEU A 1 203 ? -3.442 2.258 -1.520 1.00 98.94 203 LEU A O 1
ATOM 1592 N N . ASN A 1 204 ? -4.031 0.143 -1.092 1.00 98.94 204 ASN A N 1
ATOM 1593 C CA . ASN A 1 204 ? -3.226 -0.429 -2.157 1.00 98.94 204 ASN A CA 1
ATOM 1594 C C . ASN A 1 204 ? -3.891 -1.661 -2.780 1.00 98.94 204 ASN A C 1
ATOM 1596 O O . ASN A 1 204 ? -4.767 -2.311 -2.195 1.00 98.94 204 ASN A O 1
ATOM 1600 N N . ALA A 1 205 ? -3.484 -1.985 -4.005 1.00 98.94 205 ALA A N 1
ATOM 1601 C CA . ALA A 1 205 ? -3.947 -3.179 -4.702 1.00 98.94 205 ALA A CA 1
ATOM 1602 C C . ALA A 1 205 ? -2.878 -3.743 -5.636 1.00 98.94 205 ALA A C 1
ATOM 1604 O O . ALA A 1 205 ? -2.125 -2.999 -6.265 1.00 98.94 205 ALA A O 1
ATOM 1605 N N . THR A 1 206 ? -2.857 -5.073 -5.765 1.00 98.94 206 THR A N 1
ATOM 1606 C CA . THR A 1 206 ? -2.009 -5.778 -6.736 1.00 98.94 206 THR A CA 1
ATOM 1607 C C . THR A 1 206 ? -2.745 -6.003 -8.057 1.00 98.94 206 THR A C 1
ATOM 1609 O O . THR A 1 206 ? -3.829 -6.587 -8.083 1.00 98.94 206 THR A O 1
ATOM 1612 N N . TYR A 1 207 ? -2.115 -5.605 -9.160 1.00 98.88 207 TYR A N 1
ATOM 1613 C CA . TYR A 1 207 ? -2.610 -5.707 -10.529 1.00 98.88 207 TYR A CA 1
ATOM 1614 C C . TYR A 1 207 ? -1.809 -6.719 -11.351 1.00 98.88 207 TYR A C 1
ATOM 1616 O O . TYR A 1 207 ? -0.626 -6.966 -11.106 1.00 98.88 207 TYR A O 1
ATOM 1624 N N . PHE A 1 208 ? -2.462 -7.284 -12.365 1.00 98.88 208 PHE A N 1
ATOM 1625 C CA . PHE A 1 208 ? -1.833 -8.151 -13.357 1.00 98.88 208 PHE A CA 1
ATOM 1626 C C . PHE A 1 208 ? -1.341 -7.331 -14.550 1.00 98.88 208 PHE A C 1
ATOM 1628 O O . PHE A 1 208 ? -2.109 -6.562 -15.126 1.00 98.88 208 PHE A O 1
ATOM 1635 N N . VAL A 1 209 ? -0.097 -7.547 -14.973 1.00 98.88 209 VAL A N 1
ATOM 1636 C CA . VAL A 1 209 ? 0.446 -6.957 -16.198 1.00 98.88 209 VAL A CA 1
ATOM 1637 C C . VAL A 1 209 ? 0.358 -7.989 -17.320 1.00 98.88 209 VAL A C 1
ATOM 1639 O O . VAL A 1 209 ? 1.133 -8.940 -17.376 1.00 98.88 209 VAL A O 1
ATOM 1642 N N . GLY A 1 210 ? -0.616 -7.825 -18.216 1.00 98.38 210 GLY A N 1
ATOM 1643 C CA . GLY A 1 210 ? -0.812 -8.745 -19.340 1.00 98.38 210 GLY A CA 1
ATOM 1644 C C . GLY A 1 210 ? -1.148 -10.181 -18.902 1.00 98.38 210 GLY A C 1
ATOM 1645 O O . GLY A 1 210 ? -2.087 -10.413 -18.135 1.00 98.38 210 GLY A O 1
ATOM 1646 N N . ASN A 1 211 ? -0.413 -11.164 -19.422 1.00 98.12 211 ASN A N 1
ATOM 1647 C CA . ASN A 1 211 ? -0.673 -12.592 -19.259 1.00 98.12 211 ASN A CA 1
ATOM 1648 C C . ASN A 1 211 ? 0.086 -13.186 -18.066 1.00 98.12 211 ASN A C 1
ATOM 1650 O O . ASN A 1 211 ? 1.138 -13.802 -18.205 1.00 98.12 211 ASN A O 1
ATOM 1654 N N . VAL A 1 212 ? -0.490 -13.039 -16.876 1.00 98.44 212 VAL A N 1
ATOM 1655 C CA . VAL A 1 212 ? 0.065 -13.600 -15.634 1.00 98.44 212 VAL A CA 1
ATOM 1656 C C . VAL A 1 212 ? -0.218 -15.103 -15.506 1.00 98.44 212 VAL A C 1
ATOM 1658 O O . VAL A 1 212 ? -1.310 -15.563 -15.861 1.00 98.44 212 VAL A O 1
ATOM 1661 N N . ASP A 1 213 ? 0.757 -15.853 -14.983 1.00 98.62 213 ASP A N 1
ATOM 1662 C CA . ASP A 1 213 ? 0.668 -17.291 -14.713 1.00 98.62 213 ASP A CA 1
ATOM 1663 C C . ASP A 1 213 ? -0.324 -17.642 -13.582 1.00 98.62 213 ASP A C 1
ATOM 1665 O O . ASP A 1 213 ? -0.702 -16.805 -12.758 1.00 98.62 213 ASP A O 1
ATOM 1669 N N . GLU A 1 214 ? -0.759 -18.904 -13.537 1.00 98.62 214 GLU A N 1
ATOM 1670 C CA . GLU A 1 214 ? -1.762 -19.377 -12.572 1.00 98.62 214 GLU A CA 1
ATOM 1671 C C . GLU A 1 214 ? -1.301 -19.286 -11.110 1.00 98.62 214 GLU A C 1
ATOM 1673 O O . GLU A 1 214 ? -2.118 -19.029 -10.223 1.00 98.62 214 GLU A O 1
ATOM 1678 N N . GLU A 1 215 ? -0.008 -19.466 -10.827 1.00 98.56 215 GLU A N 1
ATOM 1679 C CA . GLU A 1 215 ? 0.503 -19.403 -9.455 1.00 98.56 215 GLU A CA 1
ATOM 1680 C C . GLU A 1 215 ? 0.460 -17.964 -8.926 1.00 98.56 215 GLU A C 1
ATOM 1682 O O . GLU A 1 215 ? 0.018 -17.737 -7.798 1.00 98.56 215 GLU A O 1
ATOM 1687 N N . SER A 1 216 ? 0.805 -16.982 -9.758 1.00 98.75 216 SER A N 1
ATOM 1688 C CA . SER A 1 216 ? 0.651 -15.557 -9.451 1.00 98.75 216 SER A CA 1
ATOM 1689 C C . SER A 1 216 ? -0.797 -15.111 -9.338 1.00 98.75 216 SER A C 1
ATOM 1691 O O . SER A 1 216 ? -1.132 -14.360 -8.421 1.00 98.75 216 SER A O 1
ATOM 1693 N N . ARG A 1 217 ? -1.694 -15.610 -10.196 1.00 98.81 217 ARG A N 1
ATOM 1694 C CA . ARG A 1 217 ? -3.138 -15.367 -10.034 1.00 98.81 217 ARG A CA 1
ATOM 1695 C C . ARG A 1 217 ? -3.641 -15.906 -8.700 1.00 98.81 217 ARG A C 1
ATOM 1697 O O . ARG A 1 217 ? -4.407 -15.231 -8.011 1.00 98.81 217 ARG A O 1
ATOM 1704 N N . ARG A 1 218 ? -3.177 -17.097 -8.308 1.00 98.81 218 ARG A N 1
ATOM 1705 C CA . ARG A 1 218 ? -3.499 -17.716 -7.020 1.00 98.81 218 ARG A CA 1
ATOM 1706 C C . ARG A 1 218 ? -2.944 -16.914 -5.846 1.00 98.81 218 ARG A C 1
ATOM 1708 O O . ARG A 1 218 ? -3.672 -16.737 -4.876 1.00 98.81 218 ARG A O 1
ATOM 1715 N N . LEU A 1 219 ? -1.709 -16.414 -5.937 1.00 98.94 219 LEU A N 1
ATOM 1716 C CA . LEU A 1 219 ? -1.118 -15.538 -4.922 1.00 98.94 219 LEU A CA 1
ATOM 1717 C C . LEU A 1 219 ? -2.002 -14.311 -4.693 1.00 98.94 219 LEU A C 1
ATOM 1719 O O . LEU A 1 219 ? -2.501 -14.123 -3.589 1.00 98.94 219 LEU A O 1
ATOM 1723 N N . VAL A 1 220 ? -2.254 -13.534 -5.749 1.00 98.94 220 VAL A N 1
ATOM 1724 C CA . VAL A 1 220 ? -3.032 -12.288 -5.676 1.00 98.94 220 VAL A CA 1
ATOM 1725 C C . VAL A 1 220 ? -4.439 -12.544 -5.127 1.00 98.94 220 VAL A C 1
ATOM 1727 O O . VAL A 1 220 ? -4.888 -11.840 -4.223 1.00 98.94 220 VAL A O 1
ATOM 1730 N N . LYS A 1 221 ? -5.114 -13.604 -5.593 1.00 98.88 221 LYS A N 1
ATOM 1731 C CA . LYS A 1 221 ? -6.430 -14.011 -5.076 1.00 98.88 221 LYS A CA 1
ATOM 1732 C C . LYS A 1 221 ? -6.394 -14.313 -3.578 1.00 98.88 221 LYS A C 1
ATOM 1734 O O . LYS A 1 221 ? -7.237 -13.817 -2.838 1.00 98.88 221 LYS A O 1
ATOM 1739 N N . VAL A 1 222 ? -5.432 -15.117 -3.123 1.00 98.94 222 VAL A N 1
ATOM 1740 C CA . VAL A 1 222 ? -5.335 -15.498 -1.706 1.00 98.94 222 VAL A CA 1
ATOM 1741 C C . VAL A 1 222 ? -4.971 -14.303 -0.830 1.00 98.94 222 VAL A C 1
ATOM 1743 O O . VAL A 1 222 ? -5.499 -14.195 0.274 1.00 98.94 222 VAL A O 1
ATOM 1746 N N . THR A 1 223 ? -4.141 -13.377 -1.311 1.00 98.94 223 THR A N 1
ATOM 1747 C CA . THR A 1 223 ? -3.854 -12.124 -0.601 1.00 98.94 223 THR A CA 1
ATOM 1748 C C . THR A 1 223 ? -5.121 -11.300 -0.386 1.00 98.94 223 THR A C 1
ATOM 1750 O O . THR A 1 223 ? -5.377 -10.877 0.742 1.00 98.94 223 THR A O 1
ATOM 1753 N N . ARG A 1 224 ? -5.965 -11.133 -1.416 1.00 98.88 224 ARG A N 1
ATOM 1754 C CA . ARG A 1 224 ? -7.252 -10.437 -1.255 1.00 98.88 224 ARG A CA 1
ATOM 1755 C C . ARG A 1 224 ? -8.176 -11.171 -0.282 1.00 98.88 224 ARG A C 1
ATOM 1757 O O . ARG A 1 224 ? -8.724 -10.552 0.622 1.00 98.88 224 ARG A O 1
ATOM 1764 N N . GLU A 1 225 ? -8.279 -12.496 -0.389 1.00 98.88 225 GLU A N 1
ATOM 1765 C CA . GLU A 1 225 ? -9.085 -13.301 0.539 1.00 98.88 225 GLU A CA 1
ATOM 1766 C C . GLU A 1 225 ? -8.593 -13.203 1.997 1.00 98.88 225 GLU A C 1
ATOM 1768 O O . GLU A 1 225 ? -9.408 -13.245 2.920 1.00 98.88 225 GLU A O 1
ATOM 1773 N N . CYS A 1 226 ? -7.279 -13.084 2.227 1.00 98.94 226 CYS A N 1
ATOM 1774 C CA . CYS A 1 226 ? -6.713 -12.837 3.555 1.00 98.94 226 CYS A CA 1
ATOM 1775 C C . CYS A 1 226 ? -7.222 -11.515 4.139 1.00 98.94 226 CYS A C 1
ATOM 1777 O O . CYS A 1 226 ? -7.658 -11.495 5.292 1.00 98.94 226 CYS A O 1
ATOM 1779 N N . LEU A 1 227 ? -7.179 -10.441 3.345 1.00 98.88 227 LEU A N 1
ATOM 1780 C CA . LEU A 1 227 ? -7.682 -9.126 3.734 1.00 98.88 227 LEU A CA 1
ATOM 1781 C C . LEU A 1 227 ? -9.188 -9.174 4.023 1.00 98.88 227 LEU A C 1
ATOM 1783 O O . LEU A 1 227 ? -9.610 -8.798 5.113 1.00 98.88 227 LEU A O 1
ATOM 1787 N N . ASP A 1 228 ? -9.986 -9.731 3.110 1.00 98.81 228 ASP A N 1
ATOM 1788 C CA . ASP A 1 228 ? -11.447 -9.817 3.255 1.00 98.81 228 ASP A CA 1
ATOM 1789 C C . ASP A 1 228 ? -11.863 -10.561 4.526 1.00 98.81 228 ASP A C 1
ATOM 1791 O O . ASP A 1 228 ? -12.743 -10.123 5.269 1.00 98.81 228 ASP A O 1
ATOM 1795 N N . LYS A 1 229 ? -11.205 -11.690 4.815 1.00 98.81 229 LYS A N 1
ATOM 1796 C CA . LYS A 1 229 ? -11.473 -12.476 6.026 1.00 98.81 229 LYS A CA 1
ATOM 1797 C C . LYS A 1 229 ? -11.095 -11.725 7.297 1.00 98.81 229 LYS A C 1
ATOM 1799 O O . LYS A 1 229 ? -11.774 -11.892 8.308 1.00 98.81 229 LYS A O 1
ATOM 1804 N N . ALA A 1 230 ? -10.018 -10.943 7.261 1.00 98.81 230 ALA A N 1
ATOM 1805 C CA . ALA A 1 230 ? -9.607 -10.115 8.385 1.00 98.81 230 ALA A CA 1
ATOM 1806 C C . ALA A 1 230 ? -10.610 -8.982 8.636 1.00 98.81 230 ALA A C 1
ATOM 1808 O O . ALA A 1 230 ? -11.067 -8.832 9.768 1.00 98.81 230 ALA A O 1
ATOM 1809 N N . ILE A 1 231 ? -11.016 -8.260 7.585 1.00 98.81 231 ILE A N 1
ATOM 1810 C CA . ILE A 1 231 ? -12.020 -7.189 7.657 1.00 98.81 231 ILE A CA 1
ATOM 1811 C C . ILE A 1 231 ? -13.348 -7.727 8.196 1.00 98.81 231 ILE A C 1
ATOM 1813 O O . ILE A 1 231 ? -13.927 -7.132 9.097 1.00 98.81 231 ILE A O 1
ATOM 1817 N N . ALA A 1 232 ? -13.807 -8.890 7.724 1.00 98.62 232 ALA A N 1
ATOM 1818 C CA . ALA A 1 232 ? -15.064 -9.493 8.175 1.00 98.62 232 ALA A CA 1
ATOM 1819 C C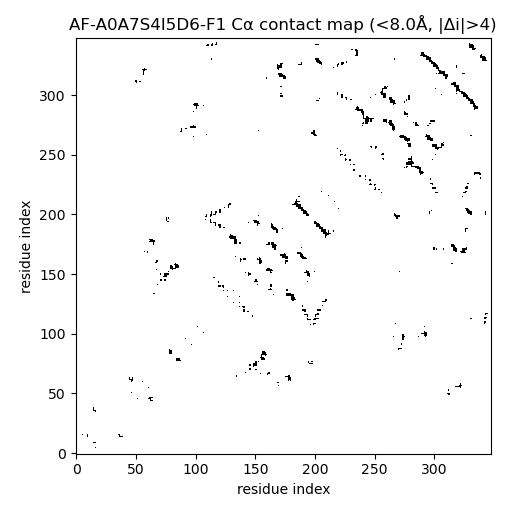 . ALA A 1 232 ? -15.099 -9.830 9.682 1.00 98.62 232 ALA A C 1
ATOM 1821 O O . ALA A 1 232 ? -16.175 -10.034 10.246 1.00 98.62 232 ALA A O 1
ATOM 1822 N N . ALA A 1 233 ? -13.940 -9.914 10.341 1.00 98.38 233 ALA A N 1
ATOM 1823 C CA . ALA A 1 233 ? -13.848 -10.112 11.784 1.00 98.38 233 ALA A CA 1
ATOM 1824 C C . ALA A 1 233 ? -13.825 -8.795 12.580 1.00 98.38 233 ALA A C 1
ATOM 1826 O O . ALA A 1 233 ? -13.989 -8.833 13.801 1.00 98.38 233 ALA A O 1
ATOM 1827 N N . CYS A 1 234 ? -13.628 -7.647 11.926 1.00 98.75 234 CYS A N 1
ATOM 1828 C CA . CYS A 1 234 ? -13.542 -6.346 12.577 1.00 98.75 234 CYS A CA 1
ATOM 1829 C C . CYS A 1 234 ? -14.908 -5.900 13.109 1.00 98.75 234 CYS A C 1
ATOM 1831 O O . CYS A 1 234 ? -15.873 -5.739 12.366 1.00 98.75 234 CYS A O 1
ATOM 1833 N N . LYS A 1 235 ? -14.967 -5.690 14.424 1.00 98.69 235 LYS A N 1
ATOM 1834 C CA . LYS A 1 235 ? -16.096 -5.111 15.164 1.00 98.69 235 LYS A CA 1
ATOM 1835 C C . LYS A 1 235 ? -15.652 -4.754 16.584 1.00 98.69 235 LYS A C 1
ATOM 1837 O O . LYS A 1 235 ? -14.625 -5.292 17.032 1.00 98.69 235 LYS A O 1
ATOM 1842 N N . PRO A 1 236 ? -16.414 -3.936 17.332 1.00 98.75 236 PRO A N 1
ATOM 1843 C CA . PRO A 1 236 ? -16.112 -3.651 18.730 1.00 98.75 236 PRO A CA 1
ATOM 1844 C C . PRO A 1 236 ? -15.865 -4.915 19.562 1.00 98.75 236 PRO A C 1
ATOM 1846 O O . PRO A 1 236 ? -16.576 -5.914 19.447 1.00 98.75 236 PRO A O 1
ATOM 1849 N N . GLY A 1 237 ? -14.830 -4.878 20.402 1.00 98.38 237 GLY A N 1
ATOM 1850 C CA . GLY A 1 237 ? -14.434 -6.005 21.254 1.00 98.38 237 GLY A CA 1
ATOM 1851 C C . GLY A 1 237 ? -13.402 -6.957 20.638 1.00 98.38 237 GLY A C 1
ATOM 1852 O O . GLY A 1 237 ? -12.765 -7.715 21.371 1.00 98.38 237 GLY A O 1
ATOM 1853 N N . THR A 1 238 ? -13.178 -6.896 19.324 1.00 98.56 238 THR A N 1
ATOM 1854 C CA . THR A 1 238 ? -12.154 -7.707 18.644 1.00 98.56 238 THR A CA 1
ATOM 1855 C C . THR A 1 238 ? -10.755 -7.237 19.031 1.00 98.56 238 THR A C 1
ATOM 1857 O O . THR A 1 238 ? -10.494 -6.035 19.108 1.00 98.56 238 THR A O 1
ATOM 1860 N N . LEU A 1 239 ? -9.828 -8.160 19.295 1.00 98.56 239 LEU A N 1
ATOM 1861 C CA . LEU A 1 239 ? -8.448 -7.801 19.622 1.00 98.56 239 LEU A CA 1
ATOM 1862 C C . LEU A 1 239 ? -7.635 -7.618 18.339 1.00 98.56 239 LEU A C 1
ATOM 1864 O O . LEU A 1 239 ? -7.668 -8.476 17.461 1.00 98.56 239 LEU A O 1
ATOM 1868 N N . TYR A 1 240 ? -6.815 -6.565 18.259 1.00 98.56 240 TYR A N 1
ATOM 1869 C CA . TYR A 1 240 ? -5.970 -6.326 17.076 1.00 98.56 240 TYR A CA 1
ATOM 1870 C C . TYR A 1 240 ? -5.034 -7.500 16.759 1.00 98.56 240 TYR A C 1
ATOM 1872 O O . TYR A 1 240 ? -4.778 -7.802 15.598 1.00 98.56 240 TYR A O 1
ATOM 1880 N N . ARG A 1 241 ? -4.568 -8.225 17.785 1.00 98.19 241 ARG A N 1
ATOM 1881 C CA . ARG A 1 241 ? -3.710 -9.406 17.604 1.00 98.19 241 ARG A CA 1
ATOM 1882 C C . ARG A 1 241 ? -4.387 -10.572 16.880 1.00 98.19 241 ARG A C 1
ATOM 1884 O O . ARG A 1 241 ? -3.677 -11.414 16.328 1.00 98.19 241 ARG A O 1
ATOM 1891 N N . ASP A 1 242 ? -5.719 -10.639 16.885 1.00 98.56 242 ASP A N 1
ATOM 1892 C CA . ASP A 1 242 ? -6.468 -11.755 16.298 1.00 98.56 242 ASP A CA 1
ATOM 1893 C C . ASP A 1 242 ? -6.448 -11.696 14.760 1.00 98.56 242 ASP A C 1
ATOM 1895 O O . ASP A 1 242 ? -6.455 -12.743 14.107 1.00 98.56 242 ASP A O 1
ATOM 1899 N N . ILE A 1 243 ? -6.290 -10.494 14.186 1.00 98.81 243 ILE A N 1
ATOM 1900 C CA . ILE A 1 243 ? -6.160 -10.251 12.740 1.00 98.81 243 ILE A CA 1
ATOM 1901 C C . ILE A 1 243 ? -5.053 -11.109 12.125 1.00 98.81 243 ILE A C 1
ATOM 1903 O O . ILE A 1 243 ? -5.284 -11.846 11.164 1.00 98.81 243 ILE A O 1
ATOM 1907 N N . GLY A 1 244 ? -3.865 -11.113 12.734 1.00 98.62 244 GLY A N 1
ATOM 1908 C CA . GLY A 1 244 ? -2.757 -11.912 12.223 1.00 98.62 244 GLY A CA 1
ATOM 1909 C C . GLY A 1 244 ? -2.986 -13.426 12.301 1.00 98.62 244 GLY A C 1
ATOM 1910 O O . GLY A 1 244 ? -2.437 -14.186 11.501 1.00 98.62 244 GLY A O 1
ATOM 1911 N N . GLY A 1 245 ? -3.823 -13.890 13.235 1.00 98.62 245 GLY A N 1
ATOM 1912 C CA . GLY A 1 245 ? -4.247 -15.289 13.310 1.00 98.62 245 GLY A CA 1
ATOM 1913 C C . GLY A 1 245 ? -5.112 -15.699 12.117 1.00 98.62 245 GLY A C 1
ATOM 1914 O O . GLY A 1 245 ? -4.863 -16.746 11.517 1.00 98.62 245 GLY A O 1
ATOM 1915 N N . ILE A 1 246 ? -6.075 -14.852 11.748 1.00 98.81 246 ILE A N 1
ATOM 1916 C CA . ILE A 1 246 ? -6.990 -15.070 10.618 1.00 98.81 246 ILE A CA 1
ATOM 1917 C C . ILE A 1 246 ? -6.212 -15.110 9.299 1.00 98.81 246 ILE A C 1
ATOM 1919 O O . ILE A 1 246 ? -6.305 -16.093 8.560 1.00 98.81 246 ILE A O 1
ATOM 1923 N N . ILE A 1 247 ? -5.384 -14.091 9.054 1.00 98.88 247 ILE A N 1
ATOM 1924 C CA . ILE A 1 247 ? -4.580 -13.964 7.829 1.00 98.88 247 ILE A CA 1
ATOM 1925 C C . ILE A 1 247 ? -3.614 -15.142 7.689 1.00 98.88 247 ILE A C 1
ATOM 1927 O O . ILE A 1 247 ? -3.591 -15.819 6.662 1.00 98.88 247 ILE A O 1
ATOM 1931 N N . SER A 1 248 ? -2.853 -15.450 8.746 1.00 98.75 248 SER A N 1
ATOM 1932 C CA . SER A 1 248 ? -1.907 -16.572 8.716 1.00 98.75 248 SER A CA 1
ATOM 1933 C C . SER A 1 248 ? -2.586 -17.912 8.491 1.00 98.75 248 SER A C 1
ATOM 1935 O O . SER A 1 248 ? -2.023 -18.758 7.803 1.00 98.75 248 SER A O 1
ATOM 1937 N N . SER A 1 249 ? -3.761 -18.138 9.079 1.00 98.75 249 SER A N 1
ATOM 1938 C CA . SER A 1 249 ? -4.493 -19.390 8.884 1.00 98.75 249 SER A CA 1
ATOM 1939 C C . SER A 1 249 ? -4.840 -19.592 7.407 1.00 98.75 249 SER A C 1
ATOM 1941 O O . SER A 1 249 ? -4.528 -20.642 6.842 1.00 98.75 249 SER A O 1
ATOM 1943 N N . HIS A 1 250 ? -5.396 -18.561 6.759 1.00 98.88 250 HIS A N 1
ATOM 1944 C CA . HIS A 1 250 ? -5.784 -18.630 5.348 1.00 98.88 250 HIS A CA 1
ATOM 1945 C C . HIS A 1 250 ? -4.573 -18.764 4.416 1.00 98.88 250 HIS A C 1
ATOM 1947 O O . HIS A 1 250 ? -4.520 -19.698 3.617 1.00 98.88 250 HIS A O 1
ATOM 1953 N N . ALA A 1 251 ? -3.559 -17.907 4.570 1.00 98.81 251 ALA A N 1
ATOM 1954 C CA . ALA A 1 251 ? -2.357 -17.943 3.735 1.00 98.81 251 ALA A CA 1
ATOM 1955 C C . ALA A 1 251 ? -1.608 -19.285 3.838 1.00 98.81 251 ALA A C 1
ATOM 1957 O O . ALA A 1 251 ? -1.280 -19.893 2.817 1.00 98.81 251 ALA A O 1
ATOM 1958 N N . ASN A 1 252 ? -1.393 -19.791 5.060 1.00 98.56 252 ASN A N 1
ATOM 1959 C CA . ASN A 1 252 ? -0.675 -21.051 5.275 1.00 98.56 252 ASN A CA 1
ATOM 1960 C C . ASN A 1 252 ? -1.454 -22.257 4.732 1.00 98.56 252 ASN A C 1
ATOM 1962 O O . ASN A 1 252 ? -0.842 -23.168 4.177 1.00 98.56 252 ASN A O 1
ATOM 1966 N N . ALA A 1 253 ? -2.788 -22.270 4.851 1.00 98.62 253 ALA A N 1
ATOM 1967 C CA . ALA A 1 253 ? -3.623 -23.329 4.276 1.00 98.62 253 ALA A CA 1
ATOM 1968 C C . ALA A 1 253 ? -3.520 -23.389 2.742 1.00 98.62 253 ALA A C 1
ATOM 1970 O O . ALA A 1 253 ? -3.705 -24.447 2.146 1.00 98.62 253 ALA A O 1
ATOM 1971 N N . GLN A 1 254 ? -3.181 -22.264 2.112 1.00 98.62 254 GLN A N 1
ATOM 1972 C CA . GLN A 1 254 ? -2.919 -22.147 0.680 1.00 98.62 254 GLN A CA 1
ATOM 1973 C C . GLN A 1 254 ? -1.427 -22.317 0.329 1.00 98.62 254 GLN A C 1
ATOM 1975 O O . GLN A 1 254 ? -1.042 -22.138 -0.824 1.00 98.62 254 GLN A O 1
ATOM 1980 N N . GLY A 1 255 ? -0.562 -22.669 1.282 1.00 98.50 255 GLY A N 1
ATOM 1981 C CA . GLY A 1 255 ? 0.869 -22.880 1.038 1.00 98.50 255 GLY A CA 1
ATOM 1982 C C . GLY A 1 255 ? 1.685 -21.601 0.824 1.00 98.50 255 GLY A C 1
ATOM 1983 O O . GLY A 1 255 ? 2.804 -21.685 0.330 1.00 98.50 255 GLY A O 1
ATOM 1984 N N . PHE A 1 256 ? 1.149 -20.435 1.190 1.00 98.81 256 PHE A N 1
ATOM 1985 C CA . PHE A 1 256 ? 1.860 -19.156 1.165 1.00 98.81 256 PHE A CA 1
ATOM 1986 C C . PHE A 1 256 ? 2.341 -18.752 2.562 1.00 98.81 256 PHE A C 1
ATOM 1988 O O . PHE A 1 256 ? 1.975 -19.375 3.561 1.00 98.81 256 PHE A O 1
ATOM 1995 N N . GLN A 1 257 ? 3.193 -17.730 2.652 1.00 98.75 257 GLN A N 1
ATOM 1996 C CA . GLN A 1 257 ? 3.755 -17.237 3.913 1.00 98.75 257 GLN A CA 1
ATOM 1997 C C . GLN A 1 257 ? 3.435 -15.757 4.130 1.00 98.75 257 GLN A C 1
ATOM 1999 O O . GLN A 1 257 ? 3.338 -14.996 3.177 1.00 98.75 257 GLN A O 1
ATOM 2004 N N . VAL A 1 258 ? 3.296 -15.343 5.391 1.00 98.88 258 VAL A N 1
ATOM 2005 C CA . VAL A 1 258 ? 2.965 -13.955 5.759 1.00 98.88 258 VAL A CA 1
ATOM 2006 C C . VAL A 1 258 ? 4.212 -13.211 6.216 1.00 98.88 258 VAL A C 1
ATOM 2008 O O . VAL A 1 258 ? 4.904 -13.689 7.122 1.00 98.88 258 VAL A O 1
ATOM 2011 N N . VAL A 1 259 ? 4.470 -12.044 5.625 1.00 98.75 259 VAL A N 1
ATOM 2012 C CA . VAL A 1 259 ? 5.564 -11.140 6.014 1.00 98.75 259 VAL A CA 1
ATOM 2013 C C . VAL A 1 259 ? 5.397 -10.680 7.467 1.00 98.75 259 VAL A C 1
ATOM 2015 O O . VAL A 1 259 ? 4.283 -10.568 7.982 1.00 98.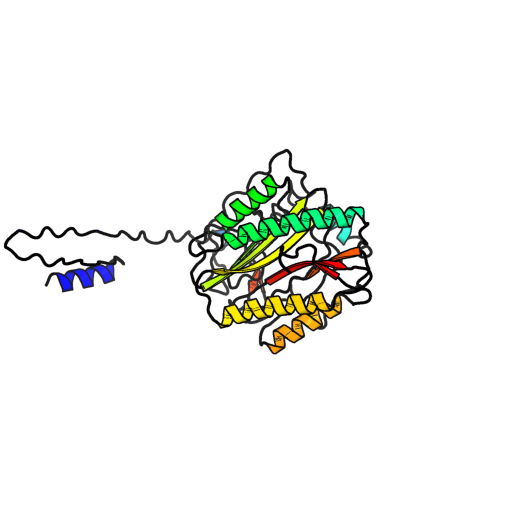75 259 VAL A O 1
ATOM 2018 N N . LYS A 1 260 ? 6.517 -10.459 8.168 1.00 98.56 260 LYS A N 1
ATOM 2019 C CA . LYS A 1 260 ? 6.515 -10.141 9.612 1.00 98.56 260 LYS A CA 1
ATOM 2020 C C . LYS A 1 260 ? 7.113 -8.791 9.981 1.00 98.56 260 LYS A C 1
ATOM 2022 O O . LYS A 1 260 ? 6.933 -8.367 11.122 1.00 98.56 260 LYS A O 1
ATOM 2027 N N . SER A 1 261 ? 7.835 -8.171 9.056 1.00 98.56 261 SER A N 1
ATOM 2028 C CA . SER A 1 261 ? 8.587 -6.935 9.294 1.00 98.56 261 SER A CA 1
ATOM 2029 C C . SER A 1 261 ? 7.727 -5.678 9.138 1.00 98.56 261 SER A C 1
ATOM 2031 O O . SER A 1 261 ? 8.064 -4.648 9.711 1.00 98.56 261 SER A O 1
ATOM 2033 N N . TYR A 1 262 ? 6.589 -5.799 8.451 1.00 98.69 262 TYR A N 1
ATOM 2034 C CA . TYR A 1 262 ? 5.632 -4.727 8.180 1.00 98.69 262 TYR A CA 1
ATOM 2035 C C . TYR A 1 262 ? 4.242 -5.101 8.720 1.00 98.69 262 TYR A C 1
ATOM 2037 O O . TYR A 1 262 ? 3.932 -6.287 8.911 1.00 98.69 262 TYR A O 1
ATOM 2045 N N . CYS A 1 263 ? 3.422 -4.101 9.028 1.00 98.56 263 CYS A N 1
ATOM 2046 C CA . CYS A 1 263 ? 2.116 -4.273 9.652 1.00 9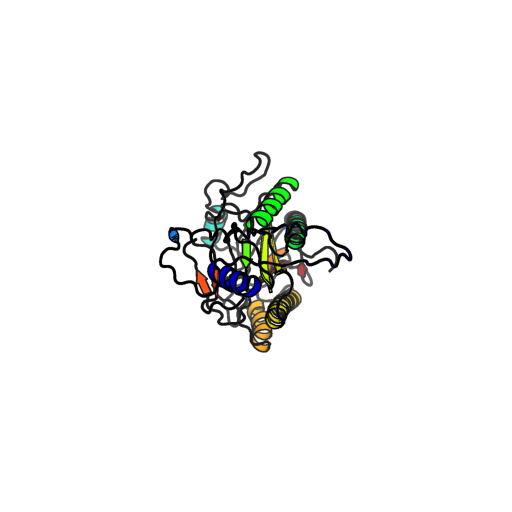8.56 263 CYS A CA 1
ATOM 2047 C C . CYS A 1 263 ? 1.194 -3.105 9.317 1.00 98.56 263 CYS A C 1
ATOM 2049 O O . CYS A 1 263 ? 1.695 -1.996 9.176 1.00 98.56 263 CYS A O 1
ATOM 2051 N N . GLY A 1 264 ? -0.118 -3.344 9.375 1.00 98.81 264 GLY A N 1
ATOM 2052 C CA . GLY A 1 264 ? -1.102 -2.266 9.376 1.00 98.81 264 GLY A CA 1
ATOM 2053 C C . GLY A 1 264 ? -0.900 -1.297 10.536 1.00 98.81 264 GLY A C 1
ATOM 2054 O O . GLY A 1 264 ? -0.251 -1.623 11.544 1.00 98.81 264 GLY A O 1
ATOM 2055 N N . HIS A 1 265 ? -1.480 -0.114 10.415 1.00 98.75 265 HIS A N 1
ATOM 2056 C CA . HIS A 1 265 ? -1.268 0.984 11.349 1.00 98.75 265 HIS A CA 1
ATOM 2057 C C . HIS A 1 265 ? -2.549 1.771 11.613 1.00 98.75 265 HIS A C 1
ATOM 2059 O O . HIS A 1 265 ? -3.501 1.756 10.839 1.00 98.75 265 HIS A O 1
ATOM 2065 N N . GLY A 1 266 ? -2.585 2.497 12.729 1.00 98.62 266 GLY A N 1
ATOM 2066 C CA . GLY A 1 266 ? -3.532 3.592 12.883 1.00 98.62 266 GLY A CA 1
ATOM 2067 C C . GLY A 1 266 ? -3.215 4.693 11.878 1.00 98.62 266 GLY A C 1
ATOM 2068 O O . GLY A 1 266 ? -2.044 4.953 11.586 1.00 98.62 266 GLY A O 1
ATOM 2069 N N . ILE A 1 267 ? -4.256 5.354 11.387 1.00 98.75 267 ILE A N 1
ATOM 2070 C CA . ILE A 1 267 ? -4.153 6.430 10.402 1.00 98.75 267 ILE A CA 1
ATOM 2071 C C . ILE A 1 267 ? -5.208 7.501 10.686 1.00 98.75 267 ILE A C 1
ATOM 2073 O O . ILE A 1 267 ? -6.284 7.206 11.210 1.00 98.75 267 ILE A O 1
ATOM 2077 N N . GLY A 1 268 ? -4.873 8.755 10.392 1.00 98.44 268 GLY A N 1
ATOM 2078 C CA . GLY A 1 268 ? -5.745 9.907 10.586 1.00 98.44 268 GLY A CA 1
ATOM 2079 C C . GLY A 1 268 ? -4.970 11.191 10.329 1.00 98.44 268 GLY A C 1
ATOM 2080 O O . GLY A 1 268 ? -4.441 11.391 9.244 1.00 98.44 268 GLY A O 1
ATOM 2081 N N . ARG A 1 269 ? -4.824 12.046 11.348 1.00 98.19 269 ARG A N 1
ATOM 2082 C CA . ARG A 1 269 ? -3.919 13.215 11.262 1.00 98.19 269 ARG A CA 1
ATOM 2083 C C . ARG A 1 269 ? -2.443 12.851 11.115 1.00 98.19 269 ARG A C 1
ATOM 2085 O O . ARG A 1 269 ? -1.652 13.666 10.660 1.00 98.19 269 ARG A O 1
ATOM 2092 N N . LEU A 1 270 ? -2.083 11.656 11.568 1.00 98.44 270 LEU A N 1
ATOM 2093 C CA . LEU A 1 270 ? -0.761 11.066 11.404 1.00 98.44 270 LEU A CA 1
ATOM 2094 C C . LEU A 1 270 ? -0.848 10.025 10.292 1.00 98.44 270 LEU A C 1
ATOM 2096 O O . LEU A 1 270 ? -1.861 9.323 10.217 1.00 98.44 270 LEU A O 1
ATOM 2100 N N . PHE A 1 271 ? 0.199 9.911 9.474 1.00 98.75 271 PHE A N 1
ATOM 2101 C CA . PHE A 1 271 ? 0.265 8.891 8.430 1.00 98.75 271 PHE A CA 1
ATOM 2102 C C . PHE A 1 271 ? 0.349 7.512 9.104 1.00 98.75 271 PHE A C 1
ATOM 2104 O O . PHE A 1 271 ? -0.525 6.675 8.904 1.00 98.75 271 PHE A O 1
ATOM 2111 N N . HIS A 1 272 ? 1.293 7.333 10.034 1.00 98.44 272 HIS A N 1
ATOM 2112 C CA . HIS A 1 272 ? 1.439 6.091 10.798 1.00 98.44 272 HIS A CA 1
ATOM 2113 C C . HIS A 1 272 ? 1.376 6.326 12.313 1.00 98.44 272 HIS A C 1
ATOM 2115 O O . HIS A 1 272 ? 2.245 6.971 12.910 1.00 98.44 272 HIS A O 1
ATOM 2121 N N . THR A 1 273 ? 0.379 5.736 12.976 1.00 97.12 273 THR A N 1
ATOM 2122 C CA . THR A 1 273 ? 0.210 5.796 14.438 1.00 97.12 273 THR A CA 1
ATOM 2123 C C . THR A 1 273 ? -0.315 4.478 15.024 1.00 97.12 273 THR A C 1
ATOM 2125 O O . THR A 1 273 ? -0.424 3.465 14.339 1.00 97.12 273 THR A O 1
ATOM 2128 N N . THR A 1 274 ? -0.597 4.446 16.328 1.00 95.81 274 THR A N 1
ATOM 2129 C CA . THR A 1 274 ? -1.195 3.282 16.985 1.00 95.81 274 THR A CA 1
ATOM 2130 C C . THR A 1 274 ? -2.641 3.066 16.519 1.00 95.81 274 THR A C 1
ATOM 2132 O O . THR A 1 274 ? -3.385 4.032 16.348 1.00 95.81 274 THR A O 1
ATOM 2135 N N . PRO A 1 275 ? -3.088 1.807 16.369 1.00 97.06 275 PRO A N 1
ATOM 2136 C CA . PRO A 1 275 ? -2.402 0.564 16.729 1.00 97.06 275 PRO A CA 1
ATOM 2137 C C . PRO A 1 275 ? -1.476 0.041 15.626 1.00 97.06 275 PRO A C 1
ATOM 2139 O O . PRO A 1 275 ? -1.757 0.221 14.454 1.00 97.06 275 PRO A O 1
ATOM 2142 N N . ASN A 1 276 ? -0.448 -0.723 16.000 1.00 97.56 276 ASN A N 1
ATOM 2143 C CA . ASN A 1 276 ? 0.218 -1.614 15.045 1.00 97.56 276 ASN A CA 1
ATOM 2144 C C . ASN A 1 276 ? -0.628 -2.887 14.890 1.00 97.56 276 ASN A C 1
ATOM 2146 O O . ASN A 1 276 ? -1.014 -3.488 15.901 1.00 97.56 276 ASN A O 1
ATOM 2150 N N . VAL A 1 277 ? -0.857 -3.336 13.655 1.00 98.69 277 VAL A N 1
ATOM 2151 C CA . VAL A 1 277 ? -1.723 -4.477 13.310 1.00 98.69 277 VAL A CA 1
ATOM 2152 C C . VAL A 1 277 ? -0.924 -5.541 12.541 1.00 98.69 277 VAL A C 1
ATOM 2154 O O . VAL A 1 277 ? -0.939 -5.588 11.314 1.00 98.69 277 VAL A O 1
ATOM 2157 N N . PRO A 1 278 ? -0.166 -6.417 13.229 1.00 98.69 278 PRO A N 1
ATOM 2158 C CA . PRO A 1 278 ? 0.636 -7.441 12.573 1.00 98.69 278 PRO A CA 1
ATOM 2159 C C . PRO A 1 278 ? -0.227 -8.503 11.889 1.00 98.69 278 PRO A C 1
ATOM 2161 O O . PRO A 1 278 ? -1.149 -9.060 12.488 1.00 98.69 278 PRO A O 1
ATOM 2164 N N . HIS A 1 279 ? 0.159 -8.882 10.673 1.00 98.81 279 HIS A N 1
ATOM 2165 C CA . HIS A 1 279 ? -0.576 -9.848 9.849 1.00 98.81 279 HIS A CA 1
ATOM 2166 C C . HIS A 1 279 ? -0.241 -11.319 10.157 1.00 98.81 279 HIS A C 1
ATOM 2168 O O . HIS A 1 279 ? -0.881 -12.239 9.645 1.00 98.81 279 HIS A O 1
ATOM 2174 N N . TYR A 1 280 ? 0.745 -11.576 11.023 1.00 98.56 280 TYR A N 1
ATOM 2175 C CA . TYR A 1 280 ? 1.175 -12.928 11.377 1.00 98.56 280 TYR A CA 1
ATOM 2176 C C . TYR A 1 280 ? 0.568 -13.438 12.697 1.00 98.56 280 TYR A C 1
ATOM 2178 O O . TYR A 1 280 ? 0.313 -12.686 13.640 1.00 98.56 280 TYR A O 1
ATOM 2186 N N . SER A 1 281 ? 0.368 -14.753 12.794 1.00 97.44 281 SER A N 1
ATOM 2187 C CA . SER A 1 281 ? -0.186 -15.412 13.985 1.00 97.44 281 SER A CA 1
ATOM 2188 C C . SER A 1 281 ? 0.730 -15.322 15.213 1.00 97.44 281 SER A C 1
ATOM 2190 O O . SER A 1 281 ? 1.953 -15.263 15.094 1.00 97.44 281 SER A O 1
ATOM 2192 N N . ARG A 1 282 ? 0.138 -15.377 16.417 1.00 96.81 282 ARG A N 1
ATOM 2193 C CA . ARG A 1 282 ? 0.852 -15.298 17.714 1.00 96.81 282 ARG A CA 1
ATOM 2194 C C . ARG A 1 282 ? 1.686 -14.017 17.886 1.00 96.81 282 ARG A C 1
ATOM 2196 O O . ARG A 1 282 ? 2.672 -14.011 18.625 1.00 96.81 282 ARG A O 1
ATOM 2203 N N . ASN A 1 283 ? 1.293 -12.939 17.212 1.00 98.12 283 ASN A N 1
ATOM 2204 C CA . ASN A 1 283 ? 1.835 -11.611 17.461 1.00 98.12 283 ASN A CA 1
ATOM 2205 C C . ASN A 1 283 ? 1.411 -11.099 18.855 1.00 98.12 283 ASN A C 1
ATOM 2207 O O . ASN A 1 283 ? 0.559 -11.683 19.531 1.00 98.12 283 ASN A O 1
ATOM 2211 N N . LYS A 1 284 ? 2.034 -10.005 19.294 1.00 97.31 284 LYS A N 1
ATOM 2212 C CA . LYS A 1 284 ? 1.811 -9.398 20.615 1.00 97.31 284 LYS A CA 1
ATOM 2213 C C . LYS A 1 284 ? 1.131 -8.030 20.523 1.00 97.31 284 LYS A C 1
ATOM 2215 O O . LYS A 1 284 ? 1.353 -7.199 21.399 1.00 97.31 284 LYS A O 1
ATOM 2220 N N . ALA A 1 285 ? 0.357 -7.778 19.465 1.00 96.44 285 ALA A N 1
ATOM 2221 C CA . ALA A 1 285 ? -0.331 -6.503 19.312 1.00 96.44 285 ALA A CA 1
ATOM 2222 C C . ALA A 1 285 ? -1.236 -6.223 20.516 1.00 96.44 285 ALA A C 1
ATOM 2224 O O . ALA A 1 285 ? -1.867 -7.123 21.082 1.00 96.44 285 ALA A O 1
ATOM 2225 N N . VAL A 1 286 ? -1.255 -4.957 20.916 1.00 93.44 286 VAL A N 1
ATOM 2226 C CA . VAL A 1 286 ? -1.989 -4.469 22.079 1.00 93.44 286 VAL A CA 1
ATOM 2227 C C . VAL A 1 286 ? -3.194 -3.683 21.592 1.00 93.44 286 VAL A C 1
ATOM 2229 O O . VAL A 1 286 ? -3.104 -2.928 20.630 1.00 93.44 286 VAL A O 1
ATOM 2232 N N . GLY A 1 287 ? -4.312 -3.838 22.294 1.00 96.12 287 GLY A N 1
ATOM 2233 C CA . GLY A 1 287 ? -5.520 -3.063 22.057 1.00 96.12 287 GLY A CA 1
ATOM 2234 C C . GLY A 1 287 ? -6.706 -3.918 21.636 1.00 96.12 287 GLY A C 1
ATOM 2235 O O . GLY A 1 287 ? -6.585 -5.078 21.238 1.00 96.12 287 GLY A O 1
ATOM 2236 N N . MET A 1 288 ? -7.868 -3.293 21.737 1.00 97.88 288 MET A N 1
ATOM 2237 C CA . MET A 1 288 ? -9.166 -3.842 21.385 1.00 97.88 288 MET A CA 1
ATOM 2238 C C . MET A 1 288 ? -9.882 -2.801 20.533 1.00 97.88 288 MET A C 1
ATOM 2240 O O . MET A 1 288 ? -9.817 -1.610 20.846 1.00 97.88 288 MET A O 1
ATOM 2244 N N . MET A 1 289 ? -10.533 -3.247 19.466 1.00 98.69 289 MET A N 1
ATOM 2245 C CA . MET A 1 289 ? -11.309 -2.402 18.569 1.00 98.69 289 MET A CA 1
ATOM 2246 C C . MET A 1 289 ? -12.483 -1.772 19.321 1.00 98.69 289 MET A C 1
ATOM 2248 O O . MET A 1 289 ? -13.183 -2.455 20.077 1.00 98.69 289 MET A O 1
ATOM 2252 N N . LYS A 1 290 ? -12.690 -0.473 19.110 1.00 98.56 290 LYS A N 1
ATOM 2253 C CA . LYS A 1 290 ? -13.813 0.307 19.639 1.00 98.56 290 LYS A CA 1
ATOM 2254 C C . LYS A 1 290 ? -14.371 1.198 18.531 1.00 98.56 290 LYS A C 1
ATOM 2256 O O . LYS A 1 290 ? -13.591 1.562 17.649 1.00 98.56 290 LYS A O 1
ATOM 2261 N N . PRO A 1 291 ? -15.659 1.573 18.593 1.00 98.75 291 PRO A N 1
ATOM 2262 C CA . PRO A 1 291 ? -16.235 2.528 17.654 1.00 98.75 291 PRO A CA 1
ATOM 2263 C C . PRO A 1 291 ? -15.379 3.798 17.554 1.00 98.75 291 PRO A C 1
ATOM 2265 O O . PRO A 1 291 ? -14.875 4.284 18.569 1.00 98.75 291 PRO A O 1
ATOM 2268 N N . GLY A 1 292 ? -15.168 4.292 16.334 1.00 98.56 292 GLY A N 1
ATOM 2269 C CA . GLY A 1 292 ? -14.340 5.471 16.051 1.00 98.56 292 GLY A CA 1
ATOM 2270 C C . GLY A 1 292 ? -12.839 5.198 15.888 1.00 98.56 292 GLY A C 1
ATOM 2271 O O . GLY A 1 292 ? -12.087 6.110 15.546 1.00 98.56 292 GLY A O 1
ATOM 2272 N N . HIS A 1 293 ? -12.360 3.969 16.103 1.00 98.81 293 HIS A N 1
ATOM 2273 C CA . HIS A 1 293 ? -10.993 3.615 15.711 1.00 98.81 293 HIS A CA 1
ATOM 2274 C C . HIS A 1 293 ? -10.881 3.560 14.182 1.00 98.81 293 HIS A C 1
ATOM 2276 O O . HIS A 1 293 ? -11.704 2.903 13.541 1.00 98.81 293 HIS A O 1
ATOM 2282 N N . ILE A 1 294 ? -9.835 4.182 13.628 1.00 98.88 294 ILE A N 1
ATOM 2283 C CA . ILE A 1 294 ? -9.494 4.101 12.202 1.00 98.88 294 ILE A CA 1
ATOM 2284 C C . ILE A 1 294 ? -8.070 3.565 12.043 1.00 98.88 294 ILE A C 1
ATOM 2286 O O . ILE A 1 294 ? -7.155 4.011 12.740 1.00 98.88 294 ILE A O 1
ATOM 2290 N N . PHE A 1 295 ? -7.904 2.552 11.194 1.00 98.94 295 PHE A N 1
ATOM 2291 C CA . PHE A 1 295 ? -6.641 1.838 10.989 1.00 98.94 295 PHE A CA 1
ATOM 2292 C C . PHE A 1 295 ? -6.641 1.067 9.662 1.00 98.94 295 PHE A C 1
ATOM 2294 O O . PHE A 1 295 ? -7.702 0.844 9.079 1.00 98.94 295 PHE A O 1
ATOM 2301 N N . THR A 1 296 ? -5.468 0.623 9.218 1.00 98.94 296 THR A N 1
ATOM 2302 C CA . THR A 1 296 ? -5.281 -0.187 8.013 1.00 98.94 296 THR A CA 1
ATOM 2303 C C . THR A 1 296 ? -5.124 -1.675 8.334 1.00 98.94 296 THR A C 1
ATOM 2305 O O . THR A 1 296 ? -4.658 -2.081 9.408 1.00 98.94 296 THR A O 1
ATOM 2308 N N . ILE A 1 297 ? -5.542 -2.521 7.393 1.00 98.94 297 ILE A N 1
ATOM 2309 C CA . ILE A 1 297 ? -5.126 -3.926 7.314 1.00 98.94 297 ILE A CA 1
ATOM 2310 C C . ILE A 1 297 ? -4.531 -4.124 5.921 1.00 98.94 297 ILE A C 1
ATOM 2312 O O . ILE A 1 297 ? -5.217 -3.888 4.934 1.00 98.94 297 ILE A O 1
ATOM 2316 N N . GLU A 1 298 ? -3.287 -4.597 5.852 1.00 98.88 298 GLU A N 1
ATOM 2317 C CA . GLU A 1 298 ? -2.458 -4.571 4.633 1.00 98.88 298 GLU A CA 1
ATOM 2318 C C . GLU A 1 298 ? -1.571 -5.831 4.501 1.00 98.88 298 GLU A C 1
ATOM 2320 O O . GLU A 1 298 ? -0.338 -5.777 4.551 1.00 98.88 298 GLU A O 1
ATOM 2325 N N . PRO A 1 299 ? -2.154 -7.042 4.409 1.00 98.88 299 PRO A N 1
ATOM 2326 C CA . PRO A 1 299 ? -1.381 -8.274 4.404 1.00 98.88 299 PRO A CA 1
ATOM 2327 C C . PRO A 1 299 ? -0.490 -8.396 3.167 1.00 98.88 299 PRO A C 1
ATOM 2329 O O . PRO A 1 299 ? -0.971 -8.585 2.053 1.00 98.88 299 PRO A O 1
ATOM 2332 N N . MET A 1 300 ? 0.819 -8.437 3.400 1.00 98.94 300 MET A N 1
ATOM 2333 C CA . MET A 1 300 ? 1.813 -8.864 2.418 1.00 98.94 300 MET A CA 1
ATOM 2334 C C . MET A 1 300 ? 2.028 -10.380 2.505 1.00 98.94 300 MET A C 1
ATOM 2336 O O . MET A 1 300 ? 2.433 -10.918 3.549 1.00 98.94 300 MET A O 1
ATOM 2340 N N . ILE A 1 301 ? 1.740 -11.077 1.406 1.00 98.94 301 ILE A N 1
ATOM 2341 C CA . ILE A 1 301 ? 1.793 -12.538 1.306 1.00 98.94 301 ILE A CA 1
ATOM 2342 C C . ILE A 1 301 ? 2.836 -12.943 0.265 1.00 98.94 301 ILE A C 1
ATOM 2344 O O . ILE A 1 301 ? 2.776 -12.517 -0.885 1.00 98.94 301 ILE A O 1
ATOM 2348 N N . ASN A 1 302 ? 3.750 -13.829 0.659 1.00 98.88 302 ASN A N 1
ATOM 2349 C CA . ASN A 1 302 ? 4.846 -14.318 -0.169 1.00 98.88 302 ASN A CA 1
ATOM 2350 C C . ASN A 1 302 ? 4.546 -15.728 -0.690 1.00 98.88 302 ASN A C 1
ATOM 2352 O O . ASN A 1 302 ? 4.090 -16.601 0.058 1.00 98.88 302 ASN A O 1
ATOM 2356 N N . MET A 1 303 ? 4.922 -15.992 -1.944 1.00 98.69 303 MET A N 1
ATOM 2357 C CA . MET A 1 303 ? 4.979 -17.356 -2.493 1.00 98.69 303 MET A CA 1
ATOM 2358 C C . MET A 1 303 ? 6.016 -18.242 -1.793 1.00 98.69 303 MET A C 1
ATOM 2360 O O . MET A 1 303 ? 5.908 -19.467 -1.778 1.00 98.69 303 MET A O 1
ATOM 2364 N N . GLY A 1 304 ? 7.078 -17.612 -1.301 1.00 98.12 304 GLY A N 1
ATOM 2365 C CA . GLY A 1 304 ? 8.242 -18.256 -0.718 1.00 98.12 304 GLY A CA 1
ATOM 2366 C C . GLY A 1 304 ? 8.308 -18.132 0.794 1.00 98.12 304 GLY A C 1
ATOM 2367 O O . GLY A 1 304 ? 7.324 -18.291 1.508 1.00 98.12 304 GLY A O 1
ATOM 2368 N N . THR A 1 305 ? 9.505 -17.858 1.300 1.00 98.38 305 THR A N 1
ATOM 2369 C CA . THR A 1 305 ? 9.732 -17.550 2.713 1.00 98.38 305 THR A CA 1
ATOM 2370 C C . THR A 1 305 ? 9.088 -16.219 3.122 1.00 98.38 305 THR A C 1
ATOM 2372 O O . THR A 1 305 ? 8.995 -15.291 2.327 1.00 98.38 305 THR A O 1
ATOM 2375 N N . TRP A 1 306 ? 8.703 -16.081 4.397 1.00 98.56 306 TRP A N 1
ATOM 2376 C CA . TRP A 1 306 ? 8.231 -14.806 4.967 1.00 98.56 306 TRP A CA 1
ATOM 2377 C C . TRP A 1 306 ? 9.334 -13.749 5.116 1.00 98.56 306 TRP A C 1
ATOM 2379 O O . TRP A 1 306 ? 9.037 -12.602 5.433 1.00 98.56 306 TRP A O 1
ATOM 2389 N N . ARG A 1 307 ? 10.603 -14.157 4.999 1.00 98.69 307 ARG A N 1
ATOM 2390 C CA . ARG A 1 307 ? 11.754 -13.288 5.249 1.00 98.69 307 ARG A CA 1
ATOM 2391 C C . ARG A 1 307 ? 11.919 -12.275 4.126 1.00 98.69 307 ARG A C 1
ATOM 2393 O O . ARG A 1 307 ? 11.878 -12.640 2.953 1.00 98.69 307 ARG A O 1
ATOM 2400 N N . ASP A 1 308 ? 12.227 -11.060 4.526 1.00 98.62 308 ASP A N 1
ATOM 2401 C CA . ASP A 1 308 ? 12.544 -9.932 3.669 1.00 98.62 308 ASP A CA 1
ATOM 2402 C C . ASP A 1 308 ? 14.042 -9.577 3.706 1.00 98.62 308 ASP A C 1
ATOM 2404 O O . ASP A 1 308 ? 14.819 -10.075 4.533 1.00 98.62 308 ASP A O 1
ATOM 2408 N N . GLN A 1 309 ? 14.440 -8.745 2.751 1.00 98.25 309 GLN A N 1
ATOM 2409 C CA . GLN A 1 309 ? 15.724 -8.067 2.662 1.00 98.25 309 GLN A CA 1
ATOM 2410 C C . GLN A 1 309 ? 15.477 -6.660 2.106 1.00 98.25 309 GLN A C 1
ATOM 2412 O O . GLN A 1 309 ? 14.727 -6.504 1.147 1.00 98.25 309 GLN A O 1
ATOM 2417 N N . LEU A 1 310 ? 16.123 -5.649 2.686 1.00 98.50 310 LEU A N 1
ATOM 2418 C CA . LEU A 1 310 ? 16.038 -4.267 2.213 1.00 98.50 310 LEU A CA 1
ATOM 2419 C C . LEU A 1 310 ? 17.080 -4.011 1.112 1.00 98.50 310 LEU A C 1
ATOM 2421 O O . LEU A 1 310 ? 18.207 -4.527 1.172 1.00 98.50 310 LEU A O 1
ATOM 2425 N N . TRP A 1 311 ? 16.705 -3.257 0.084 1.00 98.56 311 TRP A N 1
ATOM 2426 C CA . TRP A 1 311 ? 17.635 -2.752 -0.926 1.00 98.56 311 TRP A CA 1
ATOM 2427 C C . TRP A 1 311 ? 18.488 -1.587 -0.381 1.00 98.56 311 TRP A C 1
ATOM 2429 O O . TRP A 1 311 ? 18.116 -0.959 0.606 1.00 98.56 311 TRP A O 1
ATOM 2439 N N . PRO A 1 312 ? 19.644 -1.272 -1.004 1.00 98.31 312 PRO A N 1
ATOM 2440 C CA . PRO A 1 312 ? 20.482 -0.122 -0.642 1.00 98.31 312 PRO A CA 1
ATOM 2441 C C . PRO A 1 312 ? 19.860 1.260 -0.895 1.00 98.31 312 PRO A C 1
ATOM 2443 O O . PRO A 1 312 ? 20.535 2.259 -0.672 1.00 98.31 312 PRO A O 1
ATOM 2446 N N . ASP A 1 313 ? 18.630 1.326 -1.409 1.00 97.88 313 ASP A N 1
ATOM 2447 C CA . ASP A 1 313 ? 17.847 2.562 -1.523 1.00 97.88 313 ASP A CA 1
ATOM 2448 C C . ASP A 1 313 ? 17.090 2.907 -0.223 1.00 97.88 313 ASP A C 1
ATOM 2450 O O . ASP A 1 313 ? 16.344 3.881 -0.198 1.00 97.88 313 ASP A O 1
ATOM 2454 N N . ASP A 1 314 ? 17.289 2.107 0.834 1.00 98.00 314 ASP A N 1
ATOM 2455 C CA . ASP A 1 314 ? 16.681 2.211 2.167 1.00 98.00 314 ASP A CA 1
ATOM 2456 C C . ASP A 1 314 ? 15.152 2.012 2.216 1.00 98.00 314 ASP A C 1
ATOM 2458 O O . ASP A 1 314 ? 14.557 2.115 3.291 1.00 98.00 314 ASP A O 1
ATOM 2462 N N . TRP A 1 315 ? 14.516 1.647 1.096 1.00 98.62 315 TRP A N 1
ATOM 2463 C CA . TRP A 1 315 ? 13.056 1.548 0.984 1.00 98.62 315 TRP A CA 1
ATOM 2464 C C . TRP A 1 315 ? 12.572 0.224 0.416 1.00 98.62 315 TRP A C 1
ATOM 2466 O O . TRP A 1 315 ? 11.722 -0.419 1.033 1.00 98.62 315 TRP A O 1
ATOM 2476 N N . THR A 1 316 ? 13.107 -0.206 -0.727 1.00 98.88 316 THR A N 1
ATOM 2477 C CA . THR A 1 316 ? 12.550 -1.328 -1.482 1.00 98.88 316 THR A CA 1
ATOM 2478 C C . THR A 1 316 ? 12.757 -2.632 -0.709 1.00 98.88 316 THR A C 1
ATOM 2480 O O . THR A 1 316 ? 13.870 -3.159 -0.600 1.00 98.88 316 THR A O 1
ATOM 2483 N N . ALA A 1 317 ? 11.669 -3.168 -0.156 1.00 98.88 317 ALA A N 1
ATOM 2484 C CA . ALA A 1 317 ? 11.671 -4.417 0.589 1.00 98.88 317 ALA A CA 1
ATOM 2485 C C . ALA A 1 317 ? 11.419 -5.576 -0.370 1.00 98.88 317 ALA A C 1
ATOM 2487 O O . ALA A 1 317 ? 10.406 -5.587 -1.060 1.00 98.88 317 ALA A O 1
ATOM 2488 N N . VAL A 1 318 ? 12.297 -6.576 -0.412 1.00 98.94 318 VAL A N 1
ATOM 2489 C CA . VAL A 1 318 ? 12.140 -7.742 -1.297 1.00 98.94 318 VAL A CA 1
ATOM 2490 C C . VAL A 1 318 ? 12.107 -9.047 -0.525 1.00 98.94 318 VAL A C 1
ATOM 2492 O O . VAL A 1 318 ? 12.686 -9.164 0.557 1.00 98.94 318 VAL A O 1
ATOM 2495 N N . THR A 1 319 ? 11.473 -10.071 -1.090 1.00 98.88 319 THR A N 1
ATOM 2496 C CA . THR A 1 319 ? 11.548 -11.426 -0.539 1.00 98.88 319 THR A CA 1
ATOM 2497 C C . THR A 1 319 ? 12.988 -11.937 -0.561 1.00 98.88 319 THR A C 1
ATOM 2499 O O . THR A 1 319 ? 13.748 -11.744 -1.516 1.00 98.88 319 THR A O 1
ATOM 2502 N N . LYS A 1 320 ? 13.389 -12.633 0.507 1.00 98.69 320 LYS A N 1
ATOM 2503 C CA . LYS A 1 320 ? 14.760 -13.140 0.657 1.00 98.69 320 LYS A CA 1
ATOM 2504 C C . LYS A 1 320 ? 15.109 -14.267 -0.323 1.00 98.69 320 LYS A C 1
ATOM 2506 O O . LYS A 1 320 ? 16.287 -14.527 -0.553 1.00 98.69 320 LYS A O 1
ATOM 2511 N N . ASP A 1 321 ? 14.110 -14.959 -0.865 1.00 98.69 321 ASP A N 1
ATOM 2512 C CA . ASP A 1 321 ? 14.283 -16.045 -1.837 1.00 98.69 321 ASP A CA 1
ATOM 2513 C C . ASP A 1 321 ? 13.933 -15.648 -3.281 1.00 98.69 321 ASP A C 1
ATOM 2515 O O . ASP A 1 321 ? 13.935 -16.514 -4.156 1.00 98.69 321 ASP A O 1
ATOM 2519 N N . GLY A 1 322 ? 13.649 -14.364 -3.534 1.00 98.56 322 GLY A N 1
ATOM 2520 C CA . GLY A 1 322 ? 13.383 -13.832 -4.872 1.00 98.56 322 GLY A CA 1
ATOM 2521 C C . GLY A 1 322 ? 12.054 -14.276 -5.481 1.00 98.56 322 GLY A C 1
ATOM 2522 O O . GLY A 1 322 ? 11.841 -14.093 -6.678 1.00 98.56 322 GLY A O 1
ATOM 2523 N N . LYS A 1 323 ? 11.163 -14.893 -4.693 1.00 98.81 323 LYS A N 1
ATOM 2524 C CA . LYS A 1 323 ? 9.814 -15.257 -5.138 1.00 98.81 323 LYS A CA 1
ATOM 2525 C C . LYS A 1 323 ? 8.847 -14.084 -4.997 1.00 98.81 323 LYS A C 1
ATOM 2527 O O . LYS A 1 323 ? 9.077 -13.169 -4.214 1.00 98.81 323 LYS A O 1
ATOM 2532 N N . ARG A 1 324 ? 7.733 -14.136 -5.728 1.00 98.88 324 ARG A N 1
ATOM 2533 C CA . ARG A 1 324 ? 6.745 -13.051 -5.765 1.00 98.88 324 ARG A CA 1
ATOM 2534 C C . ARG A 1 324 ? 6.054 -12.825 -4.412 1.00 98.88 324 ARG A C 1
ATOM 2536 O O . ARG A 1 324 ? 5.827 -13.776 -3.654 1.00 98.88 324 ARG A O 1
ATOM 2543 N N . SER A 1 325 ? 5.693 -11.571 -4.166 1.00 98.94 325 SER A N 1
ATOM 2544 C CA . SER A 1 325 ? 4.843 -11.089 -3.078 1.00 98.94 325 SER A CA 1
ATOM 2545 C C . SER A 1 325 ? 3.631 -10.356 -3.661 1.00 98.94 325 SER A C 1
ATOM 2547 O O . SER A 1 325 ? 3.691 -9.829 -4.769 1.00 98.94 325 SER A O 1
ATOM 2549 N N . ALA A 1 326 ? 2.518 -10.342 -2.936 1.00 98.94 326 ALA A N 1
ATOM 2550 C CA . ALA A 1 326 ? 1.350 -9.533 -3.267 1.00 98.94 326 ALA A CA 1
ATOM 2551 C C . ALA A 1 326 ? 0.759 -8.918 -1.998 1.00 98.94 326 ALA A C 1
ATOM 2553 O O . ALA A 1 326 ? 0.816 -9.529 -0.926 1.00 98.94 326 ALA A O 1
ATOM 2554 N N . GLN A 1 327 ? 0.139 -7.751 -2.155 1.00 98.94 327 GLN A N 1
ATOM 2555 C CA . GLN A 1 327 ? -0.470 -6.967 -1.080 1.00 98.94 327 GLN A CA 1
ATOM 2556 C C . GLN A 1 327 ? -1.807 -6.367 -1.537 1.00 98.94 327 GLN A C 1
ATOM 2558 O O . GLN A 1 327 ? -2.011 -6.077 -2.724 1.00 98.94 327 GLN A O 1
ATOM 2563 N N . PHE A 1 328 ? -2.726 -6.240 -0.588 1.00 98.94 328 PHE A N 1
ATOM 2564 C CA . PHE A 1 328 ? -3.931 -5.424 -0.688 1.00 98.94 328 PHE A CA 1
ATOM 2565 C C . PHE A 1 328 ? -4.115 -4.712 0.638 1.00 98.94 328 PHE A C 1
ATOM 2567 O O . PHE A 1 328 ? -3.785 -5.289 1.675 1.00 98.94 328 PHE A O 1
ATOM 2574 N N . GLU A 1 329 ? -4.733 -3.542 0.6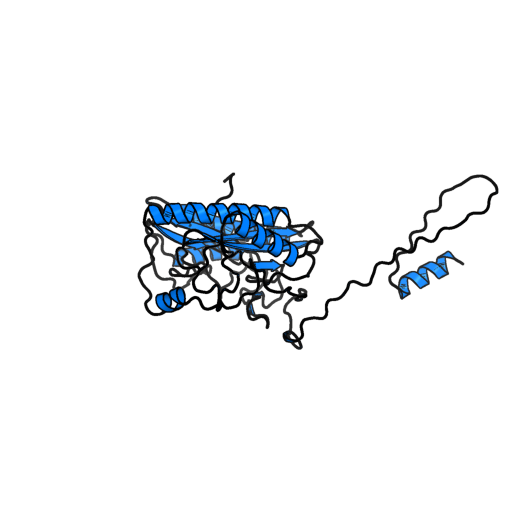00 1.00 98.94 329 GLU A N 1
ATOM 2575 C CA . GLU A 1 329 ? -4.982 -2.738 1.784 1.00 98.94 329 GLU A CA 1
ATOM 2576 C C . GLU A 1 329 ? -6.295 -1.979 1.702 1.00 98.94 329 GLU A C 1
ATOM 2578 O O . GLU A 1 329 ? -6.707 -1.540 0.629 1.00 98.94 329 GLU A O 1
ATOM 2583 N N . GLU A 1 330 ? -6.919 -1.800 2.862 1.00 98.88 330 GLU A N 1
ATOM 2584 C CA . GLU A 1 330 ? -7.993 -0.833 3.045 1.00 98.88 330 GLU A CA 1
ATOM 2585 C C . GLU A 1 330 ? -7.810 -0.096 4.383 1.00 98.88 330 GLU A C 1
ATOM 2587 O O . GLU A 1 330 ? -7.476 -0.705 5.406 1.00 98.88 330 GLU A O 1
ATOM 2592 N N . THR A 1 331 ? -8.138 1.196 4.390 1.00 98.94 331 THR A N 1
ATOM 2593 C CA . THR A 1 331 ? -8.416 1.970 5.607 1.00 98.94 331 THR A CA 1
ATOM 2594 C C . THR A 1 331 ? -9.833 1.673 6.115 1.00 98.94 331 THR A C 1
ATOM 2596 O O . THR A 1 331 ? -10.817 1.801 5.377 1.00 98.94 331 THR A O 1
ATOM 2599 N N . LEU A 1 332 ? -9.945 1.316 7.396 1.00 98.88 332 LEU A N 1
ATOM 2600 C CA . LEU A 1 332 ? -11.164 0.824 8.042 1.00 98.88 332 LEU A CA 1
ATOM 2601 C C . LEU A 1 332 ? -11.583 1.710 9.212 1.00 98.88 332 LEU A C 1
ATOM 2603 O O . LEU A 1 332 ? -10.750 2.064 10.041 1.00 98.88 332 LEU A O 1
ATOM 2607 N N . LEU A 1 333 ? -12.883 1.964 9.347 1.00 98.88 333 LEU A N 1
ATOM 2608 C CA . LEU A 1 333 ? -13.506 2.569 10.524 1.00 98.88 333 LEU A CA 1
ATOM 2609 C C . LEU A 1 333 ? -14.284 1.506 11.300 1.00 98.88 333 LEU A C 1
ATOM 2611 O O . LEU A 1 333 ? -15.191 0.880 10.762 1.00 98.88 333 LEU A O 1
ATOM 2615 N N . VAL A 1 334 ? -13.996 1.332 12.587 1.00 98.88 334 VAL A N 1
ATOM 2616 C CA . VAL A 1 334 ? -14.848 0.510 13.463 1.00 98.88 334 VAL A CA 1
ATOM 2617 C C . VAL A 1 334 ? -16.129 1.283 13.779 1.00 98.88 334 VAL A C 1
ATOM 2619 O O . VAL A 1 334 ? -16.062 2.392 14.316 1.00 98.88 334 VAL A O 1
ATOM 2622 N N . THR A 1 335 ? -17.288 0.695 13.483 1.00 98.69 335 THR A N 1
ATOM 2623 C CA . THR A 1 335 ? -18.613 1.252 13.806 1.00 98.69 335 THR A CA 1
ATOM 2624 C C . THR A 1 335 ? -19.145 0.661 15.117 1.00 98.69 335 THR A C 1
ATOM 2626 O O . THR A 1 335 ? -18.469 -0.133 15.772 1.00 98.69 335 THR A O 1
ATOM 2629 N N . GLU A 1 336 ? -20.356 1.040 15.529 1.00 98.25 336 GLU A N 1
ATOM 2630 C CA . GLU A 1 336 ? -21.002 0.518 16.747 1.00 98.25 336 GLU A CA 1
ATOM 2631 C C . GLU A 1 336 ? -21.251 -1.001 16.716 1.00 98.25 336 GLU A C 1
ATOM 2633 O O . GLU A 1 336 ? -21.271 -1.658 17.757 1.00 98.25 336 GLU A O 1
ATOM 2638 N N . ASP A 1 337 ? -21.419 -1.577 15.527 1.00 97.06 337 ASP A N 1
ATOM 2639 C CA . ASP A 1 337 ? -21.834 -2.966 15.317 1.00 97.06 337 ASP A CA 1
ATOM 2640 C C . ASP A 1 337 ? -20.947 -3.751 14.336 1.00 97.06 337 ASP A C 1
ATOM 2642 O O . ASP A 1 337 ? -21.124 -4.963 14.180 1.00 97.06 337 ASP A O 1
ATOM 2646 N N . GLY A 1 338 ? -19.949 -3.107 13.726 1.00 98.25 338 GLY 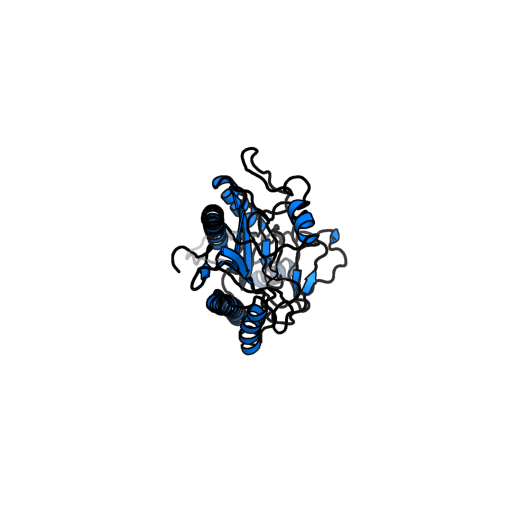A N 1
ATOM 2647 C CA . GLY A 1 338 ? -19.104 -3.725 12.713 1.00 98.25 338 GLY A CA 1
ATOM 2648 C C . GLY A 1 338 ? -17.938 -2.848 12.270 1.00 98.25 338 GLY A C 1
ATOM 2649 O O . GLY A 1 338 ? -17.199 -2.291 13.089 1.00 98.25 338 GLY A O 1
ATOM 2650 N N . VAL A 1 339 ? -17.759 -2.775 10.955 1.00 98.62 339 VAL A N 1
ATOM 2651 C CA . VAL A 1 339 ? -16.688 -2.035 10.295 1.00 98.62 339 VAL A CA 1
ATOM 2652 C C . VAL A 1 339 ? -17.211 -1.413 9.002 1.00 98.62 339 VAL A C 1
ATOM 2654 O O . VAL A 1 339 ? -17.991 -2.027 8.277 1.00 98.62 339 VAL A O 1
ATOM 2657 N N . GLU A 1 340 ? -16.759 -0.203 8.712 1.00 98.69 340 GLU A N 1
ATOM 2658 C CA . GLU A 1 340 ? -16.925 0.482 7.437 1.00 98.69 340 GLU A CA 1
ATOM 2659 C C . GLU A 1 340 ? -15.571 0.506 6.719 1.00 98.69 340 GLU A C 1
ATOM 2661 O O . GLU A 1 340 ? -14.545 0.845 7.312 1.00 98.69 340 GLU A O 1
ATOM 2666 N N . ILE A 1 341 ? -15.559 0.136 5.439 1.00 98.75 341 ILE A N 1
ATOM 2667 C CA . ILE A 1 341 ? -14.367 0.209 4.590 1.00 98.75 341 ILE A CA 1
ATOM 2668 C C . ILE A 1 341 ? -14.356 1.595 3.939 1.00 98.75 341 ILE A C 1
ATOM 2670 O O . ILE A 1 341 ? -15.061 1.823 2.958 1.00 98.75 341 ILE A O 1
ATOM 2674 N N . LEU A 1 342 ? -13.565 2.528 4.475 1.00 98.75 342 LEU A N 1
ATOM 2675 C CA . LEU A 1 342 ? -13.553 3.927 4.012 1.00 98.75 342 LEU A CA 1
ATOM 2676 C C . LEU A 1 342 ? -13.002 4.079 2.587 1.00 98.75 342 LEU A C 1
ATOM 2678 O O . LEU A 1 342 ? -13.247 5.078 1.917 1.00 98.75 342 LEU A O 1
ATOM 2682 N N . THR A 1 343 ? -12.240 3.085 2.143 1.00 98.62 343 THR A N 1
ATOM 2683 C CA . THR A 1 343 ? -11.530 3.033 0.860 1.00 98.62 343 THR A CA 1
ATOM 2684 C C . THR A 1 343 ? -12.185 2.078 -0.141 1.00 98.62 343 THR A C 1
ATOM 2686 O O . THR A 1 343 ? -11.614 1.803 -1.196 1.00 98.62 343 THR A O 1
ATOM 2689 N N . ALA A 1 344 ? -13.417 1.621 0.122 1.00 93.75 344 ALA A N 1
ATOM 2690 C CA . ALA A 1 344 ? -14.159 0.757 -0.793 1.00 93.75 344 ALA A CA 1
ATOM 2691 C C . ALA A 1 344 ? -14.338 1.391 -2.189 1.00 93.75 344 ALA A C 1
ATOM 2693 O O . ALA A 1 344 ? -14.595 2.588 -2.329 1.00 93.75 344 ALA A O 1
ATOM 2694 N N . GLY A 1 345 ? -14.213 0.573 -3.240 1.00 81.94 345 GLY A N 1
ATOM 2695 C CA . GLY A 1 345 ? -14.526 0.983 -4.614 1.00 81.94 345 GLY A CA 1
ATOM 2696 C C . GLY A 1 345 ? -16.030 1.185 -4.827 1.00 81.94 345 GLY A C 1
ATOM 2697 O O . GLY A 1 345 ? -16.844 0.613 -4.109 1.00 81.94 345 GLY A O 1
ATOM 2698 N N . SER A 1 346 ? -16.418 1.950 -5.853 1.00 60.38 346 SER A N 1
ATOM 2699 C CA . SER A 1 346 ? -17.813 2.359 -6.127 1.00 60.38 346 SER A CA 1
ATOM 2700 C C . SER A 1 346 ? -18.792 1.230 -6.529 1.00 60.38 346 SER A C 1
ATOM 2702 O O . SER A 1 346 ? -19.836 1.507 -7.115 1.00 60.38 346 SER A O 1
ATOM 2704 N N . GLY A 1 347 ? -18.481 -0.037 -6.244 1.00 45.09 347 GLY A N 1
ATOM 2705 C CA . GLY A 1 347 ? -19.280 -1.202 -6.634 1.00 45.09 347 GLY A CA 1
ATOM 2706 C C . GLY A 1 347 ? -19.266 -2.380 -5.656 1.00 45.09 347 GLY A C 1
ATOM 2707 O O . GLY A 1 347 ? -19.713 -3.453 -6.055 1.00 45.09 347 GLY A O 1
ATOM 2708 N N . ASN A 1 348 ? -18.767 -2.197 -4.427 1.00 33.03 348 ASN A N 1
ATOM 2709 C CA . ASN A 1 348 ? -18.713 -3.234 -3.388 1.00 33.03 348 ASN A CA 1
ATOM 2710 C C . ASN A 1 348 ? -19.516 -2.852 -2.147 1.00 33.03 348 ASN A C 1
ATOM 2712 O O . ASN A 1 348 ? -19.352 -1.701 -1.686 1.00 33.03 348 ASN A O 1
#

Foldseek 3Di:
DVVVVVVVVCVVPVWDFDDDDDDDDDDDDDDGDGDGPDPDDPPPQPQDPLQVPPDDQADDGAHADDFFDDADPQADDAPQQPPLDNVVQVVCVVVVDPQDQADPVLVVVQLLQLQLQLVLQVVLQVPQEFFDFLQNSQVSSCVSCNVSSKQLVQPSNNYQGTSKAKAKFQFQTQHRTHNDTDHQQIKIKIKTWIGDPLWIFTKIAIHHHHDHDPVVVLQRVLQVVLQVQLQQQFAFFAFLQVSLVSSQVSLVVSVKHWAFPAFKAFTGSGRHGDDGRGNHHPDDTDDTDDARTKIKGKIKIWNDDNDWDDRSVRGGIGDNNRGGITITMFIWGHHNGHIDGSNDDPPD

Radius of gyration: 24.15 Å; Cα contacts (8 Å, |Δi|>4): 783; chains: 1; bounding box: 50×50×91 Å

InterPro domains:
  IPR000994 Peptidase M24 [PF00557] (108-336)
  IPR001714 Peptidase M24, methionine aminopeptidase [PR00599] (164-177)
  IPR001714 Peptidase M24, methionine aminopeptidase [PR00599] (186-202)
  IPR001714 Peptidase M24, methionine aminopeptidase [PR00599] (256-268)
  IPR001714 Peptidase M24, methionine aminopeptidase [PR00599] (287-299)
  IPR002467 Peptidase M24A, methionine aminopeptidase, subfamily 1 [MF_01974] (99-345)
  IPR002467 Peptidase M24A, methionine aminopeptidase, subfamily 1 [PS00680] (262-280)
  IPR002467 Peptidase M24A, methionine aminopeptidase, subfamily 1 [TIGR00500] (99-344)
  IPR002467 Peptidase M24A, methionine aminopeptidase, subfamily 1 [cd01086] (107-343)
  IPR036005 Creatinase/aminopeptidase-like [G3DSA:3.90.230.10] (54-346)
  IPR036005 Creatinase/aminopeptidase-like [SSF55920] (54-344)

Solvent-accessible surface area (backbone atoms only — not comparable to full-atom values): 18604 Å² total; per-residue (Å²): 112,70,70,62,54,52,56,58,49,30,77,74,68,77,46,72,84,83,85,86,82,81,92,73,90,71,99,69,87,82,80,79,80,82,82,80,63,79,74,72,77,75,82,74,63,72,66,54,75,80,52,67,89,62,82,71,51,43,91,77,74,69,47,60,62,73,82,67,80,85,80,63,92,86,45,66,70,64,85,14,55,87,79,17,47,54,56,70,45,56,54,44,66,77,54,74,67,76,67,61,63,50,50,74,70,53,48,52,48,39,42,52,22,10,44,52,22,35,57,41,46,52,54,45,59,73,61,62,38,60,63,44,30,41,35,60,43,34,53,51,43,42,51,52,25,53,77,66,57,24,31,38,50,42,33,25,45,77,61,35,67,39,36,36,29,39,16,50,34,27,22,51,40,54,16,71,39,16,65,46,54,40,46,73,39,36,41,37,28,45,37,34,33,26,26,31,97,71,25,35,13,46,39,31,44,58,43,66,17,67,70,51,52,71,69,59,52,49,49,47,51,50,26,47,51,26,42,54,57,33,56,75,61,44,24,53,73,35,47,43,30,53,43,0,39,52,25,34,52,52,36,46,77,71,66,30,24,50,32,73,92,62,56,14,27,6,45,32,76,40,73,66,43,60,44,59,30,46,35,30,54,89,51,83,43,68,62,60,41,42,55,34,31,38,32,38,50,49,41,40,34,19,65,47,61,41,48,67,44,74,42,84,81,80,49,33,27,24,27,55,74,28,36,42,31,30,33,29,35,41,26,32,34,27,33,91,84,24,61,43,64,45,35,60,60,103,85,116

Nearest PDB structures (foldseek):
  4fli-assembly1_A  TM=9.902E-01  e=7.539E-46  Homo sapiens
  4u6w-assembly1_A  TM=9.900E-01  e=2.138E-45  Homo sapiens
  5yr6-assembly1_A  TM=9.779E-01  e=5.026E-46  Homo sapiens
  9f1d-assembly1_EA  TM=9.905E-01  e=1.445E-44  Homo sapiens
  5yoh-assembly1_A  TM=9.498E-01  e=1.074E-36  Mycobacterium tuberculosis H37Ra

Mean predicted aligned error: 8.2 Å

Secondary structure (DSSP, 8-state):
-HHHHHHHHHHHH------------SS------------------PPPGGGTT---SSS----PPPPPPPPPTTS---TTTTTS--HHHHHHHHS--PPP---HHHHHHHHHHHHHHHHHHHHHHHT--TT-BHHHHHHHHHHHHHHTT-EETTTTGGG--SSSEEEETTEEE-PPP-SPBPPTT-EEEEEEEEEETTEEEEEEEEEE-SS--HHHHHHHHHHHHHHHHHHTT-STT-BHHHHHHHHHHHHHHTT-EE-SS-EEEE-SSSSSEEEEEE-STT-----B--TT-EEEE--EEESS-S-EEE-TTS--EEETT---EEE-EEEEEE-SSSEEETT--TT-

pLDDT: mean 90.31, std 18.6, range [33.03, 98.94]

Sequence (348 aa):
MLIIALKNASRRTGLFISLYISQVVGVSVVNVFLIFLFVEPSKQTSIPEHFRGYQFTGPLRPAKVTPMRNILPSIEVPDYAENGIPISEREAKQRPGAIHVHTPEEIEAMRVVCRYGREVLDLAGSMVRVGITTEEIDAAVHQACMERNSYPSPLNYNYFPKSCCTSVNEVICHGIPDERPLEDGDIVNIDITLYHGGFHGDLNATYFVGNVDEESRRLVKVTRECLDKAIAACKPGTLYRDIGGIISSHANAQGFQVVKSYCGHGIGRLFHTTPNVPHYSRNKAVGMMKPGHIFTIEPMINMGTWRDQLWPDDWTAVTKDGKRSAQFEETLLVTEDGVEILTAGSGN

Organism: NCBI:txid1487602